Protein AF-A0A8C4ZBK5-F1 (afdb_monomer)

Structure (mmCIF, N/CA/C/O backbone):
data_AF-A0A8C4ZBK5-F1
#
_entry.id   AF-A0A8C4ZBK5-F1
#
loop_
_atom_site.group_PDB
_atom_site.id
_atom_site.type_symbol
_atom_site.label_atom_id
_atom_site.label_alt_id
_atom_site.label_comp_id
_atom_site.label_asym_id
_atom_site.label_entity_id
_atom_site.label_seq_id
_atom_site.pdbx_PDB_ins_code
_atom_site.Cartn_x
_atom_site.Cartn_y
_atom_site.Cartn_z
_atom_site.occupancy
_atom_site.B_iso_or_equiv
_atom_site.auth_seq_id
_atom_site.auth_comp_id
_atom_site.auth_asym_id
_atom_site.auth_atom_id
_atom_site.pdbx_PDB_model_num
ATOM 1 N N . ASP A 1 1 ? -89.859 11.731 49.916 1.00 40.06 1 ASP A N 1
ATOM 2 C CA . ASP A 1 1 ? -88.878 11.385 50.969 1.00 40.06 1 ASP A CA 1
ATOM 3 C C . ASP A 1 1 ? -87.512 11.913 50.582 1.00 40.06 1 ASP A C 1
ATOM 5 O O . ASP A 1 1 ? -87.200 11.863 49.404 1.00 40.06 1 ASP A O 1
ATOM 9 N N . GLN A 1 2 ? -86.623 12.415 51.429 1.00 44.38 2 GLN A N 1
ATOM 10 C CA . GLN A 1 2 ? -86.578 12.980 52.790 1.00 44.38 2 GLN A CA 1
ATOM 11 C C . GLN A 1 2 ? -85.111 13.527 52.919 1.00 44.38 2 GLN A C 1
ATOM 13 O O . GLN A 1 2 ? -84.287 13.193 52.063 1.00 44.38 2 GLN A O 1
ATOM 18 N N . PRO A 1 3 ? -84.772 14.478 53.816 1.00 52.66 3 PRO A N 1
ATOM 19 C CA . PRO A 1 3 ? -84.186 15.723 53.284 1.00 52.66 3 PRO A CA 1
ATOM 20 C C . PRO A 1 3 ? -82.854 16.276 53.869 1.00 52.66 3 PRO A C 1
ATOM 22 O O . PRO A 1 3 ? -82.598 16.195 55.062 1.00 52.66 3 PRO A O 1
ATOM 25 N N . ARG A 1 4 ? -82.177 17.067 53.008 1.00 46.66 4 ARG A N 1
ATOM 26 C CA . ARG A 1 4 ? -81.369 18.309 53.230 1.00 46.66 4 ARG A CA 1
ATOM 27 C C . ARG A 1 4 ? -79.912 18.286 53.810 1.00 46.66 4 ARG A C 1
ATOM 29 O O . ARG A 1 4 ? -79.568 17.389 54.566 1.00 46.66 4 ARG A O 1
ATOM 36 N N . PRO A 1 5 ? -79.063 19.298 53.446 1.00 64.38 5 PRO A N 1
ATOM 37 C CA . PRO A 1 5 ? -77.667 19.525 53.904 1.00 64.38 5 PRO A CA 1
ATOM 38 C C . PRO A 1 5 ? -77.508 20.860 54.713 1.00 64.38 5 PRO A C 1
ATOM 40 O O . PRO A 1 5 ? -78.549 21.431 55.058 1.00 64.38 5 PRO A O 1
ATOM 43 N N . PRO A 1 6 ? -76.289 21.410 55.014 1.00 56.00 6 PRO A N 1
ATOM 44 C CA . PRO A 1 6 ? -75.590 22.303 54.046 1.00 56.00 6 PRO A CA 1
ATOM 45 C C . PRO A 1 6 ? -74.032 22.468 54.114 1.00 56.00 6 PRO A C 1
ATOM 47 O O . PRO A 1 6 ? -73.414 22.472 55.169 1.00 56.00 6 PRO A O 1
ATOM 50 N N . THR A 1 7 ? -73.444 22.717 52.935 1.00 41.25 7 THR A N 1
ATOM 51 C CA . THR A 1 7 ? -72.439 23.747 52.535 1.00 41.25 7 THR A CA 1
ATOM 52 C C . THR A 1 7 ? -71.452 24.412 53.527 1.00 41.25 7 THR A C 1
ATOM 54 O O . THR A 1 7 ? -71.877 25.099 54.451 1.00 41.25 7 THR A O 1
ATOM 57 N N . SER A 1 8 ? -70.163 24.493 53.137 1.00 37.50 8 SER A N 1
ATOM 58 C CA . SER A 1 8 ? -69.316 25.706 53.295 1.00 37.50 8 SER A CA 1
ATOM 59 C C . SER A 1 8 ? -68.106 25.751 52.325 1.00 37.50 8 SER A C 1
ATOM 61 O O . SER A 1 8 ? -67.594 24.717 51.903 1.00 37.50 8 SER A O 1
ATOM 63 N N . LEU A 1 9 ? -67.692 26.967 51.926 1.00 37.00 9 LEU A N 1
ATOM 64 C CA . LEU A 1 9 ? -66.511 27.294 51.090 1.00 37.00 9 LEU A CA 1
ATOM 65 C C . LEU A 1 9 ? -65.441 28.037 51.964 1.00 37.00 9 LEU A C 1
ATOM 67 O O . LEU A 1 9 ? -65.424 27.808 53.170 1.00 37.00 9 LEU A O 1
ATOM 71 N N . PRO A 1 10 ? -64.526 28.889 51.444 1.00 61.88 10 PRO A N 1
ATOM 72 C CA . PRO A 1 10 ? -63.110 28.563 51.216 1.00 61.88 10 PRO A CA 1
ATOM 73 C C . PRO A 1 10 ? -62.124 29.482 51.990 1.00 61.88 10 PRO A C 1
ATOM 75 O O . PRO A 1 10 ? -62.551 30.472 52.575 1.00 61.88 10 PRO A O 1
ATOM 78 N N . SER A 1 11 ? -60.803 29.226 51.933 1.00 39.16 11 SER A N 1
ATOM 79 C CA . SER A 1 11 ? -59.668 30.195 52.059 1.00 39.16 11 SER A CA 1
ATOM 80 C C . SER A 1 11 ? -58.326 29.430 52.134 1.00 39.16 11 SER A C 1
ATOM 82 O O . SER A 1 11 ? -58.351 28.277 52.546 1.00 39.16 11 SER A O 1
ATOM 84 N N . LYS A 1 12 ? -57.116 29.884 51.761 1.00 37.53 12 LYS A N 1
ATOM 85 C CA . LYS A 1 12 ? -56.485 31.152 51.309 1.00 37.53 12 LYS A CA 1
ATOM 86 C C . LYS A 1 12 ? -55.339 31.586 52.259 1.00 37.53 12 LYS A C 1
ATOM 88 O O . LYS A 1 12 ? -55.599 31.979 53.384 1.00 37.53 12 LYS A O 1
ATOM 93 N N . ASP A 1 13 ? -54.117 31.561 51.712 1.00 38.38 13 ASP A N 1
ATOM 94 C CA . ASP A 1 13 ? -52.887 32.318 52.043 1.00 38.38 13 ASP A CA 1
ATOM 95 C C . ASP A 1 13 ? -52.152 32.236 53.414 1.00 38.38 13 ASP A C 1
ATOM 97 O O . ASP A 1 13 ? -52.678 32.609 54.455 1.00 38.38 13 ASP A O 1
ATOM 101 N N . GLN A 1 14 ? -50.824 32.001 53.292 1.00 37.91 14 GL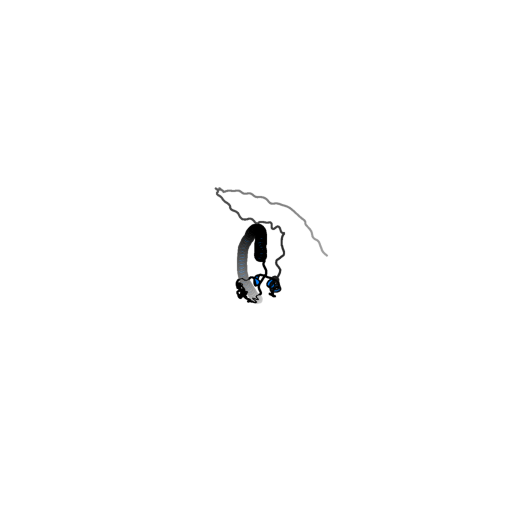N A N 1
ATOM 102 C CA . GLN A 1 14 ? -49.693 32.599 54.056 1.00 37.91 14 GLN A CA 1
ATOM 103 C C . GLN A 1 14 ? -49.364 32.142 55.506 1.00 37.91 14 GLN A C 1
ATOM 105 O O . GLN A 1 14 ? -50.217 31.580 56.184 1.00 37.91 14 GLN A O 1
ATOM 110 N N . PRO A 1 15 ? -48.150 32.449 56.050 1.00 45.72 15 PRO A N 1
ATOM 111 C CA . PRO A 1 15 ? -46.826 32.674 55.418 1.00 45.72 15 PRO A CA 1
ATOM 112 C C . PRO A 1 15 ? -45.643 31.928 56.116 1.00 45.72 15 PRO A C 1
ATOM 114 O O . PRO A 1 15 ? -45.806 31.263 57.133 1.00 45.72 15 PRO A O 1
ATOM 117 N N . ARG A 1 16 ? -44.408 32.097 55.603 1.00 42.00 16 ARG A N 1
ATOM 118 C CA . ARG A 1 16 ? -43.127 31.704 56.252 1.00 42.00 16 ARG A CA 1
ATOM 119 C C . ARG A 1 16 ? -42.366 32.959 56.729 1.00 42.00 16 ARG A C 1
ATOM 121 O O . ARG A 1 16 ? -42.333 33.924 55.970 1.00 42.00 16 ARG A O 1
ATOM 128 N N . PRO A 1 17 ? -41.742 32.963 57.924 1.00 45.53 17 PRO A N 1
ATOM 129 C CA . PRO A 1 17 ? -40.383 33.541 58.091 1.00 45.53 17 PRO A CA 1
ATOM 130 C C . PRO A 1 17 ? -39.562 32.866 59.237 1.00 45.53 17 PRO A C 1
ATOM 132 O O . PRO A 1 17 ? -40.073 31.944 59.867 1.00 45.53 17 PRO A O 1
ATOM 135 N N . PRO A 1 18 ? -38.352 33.343 59.614 1.00 48.62 18 PRO A N 1
ATOM 136 C CA . PRO A 1 18 ? -37.200 33.736 58.791 1.00 48.62 18 PRO A CA 1
ATOM 137 C C . PRO A 1 18 ? -35.878 33.033 59.216 1.00 48.62 18 PRO A C 1
ATOM 139 O O . PRO A 1 18 ? -35.829 32.233 60.146 1.00 48.62 18 PRO A O 1
ATOM 142 N N . THR A 1 19 ? -34.783 33.362 58.526 1.00 39.56 19 THR A N 1
ATOM 143 C CA . THR A 1 19 ? -33.397 32.921 58.790 1.00 39.56 19 THR A CA 1
ATOM 144 C C . THR A 1 19 ? -32.659 33.841 59.774 1.00 39.56 19 THR A C 1
ATOM 146 O O . THR A 1 19 ? -32.778 35.057 59.648 1.00 39.56 19 THR A O 1
ATOM 149 N N . SER A 1 20 ? -31.783 33.296 60.633 1.00 32.97 20 SER A N 1
ATOM 150 C CA . SER A 1 20 ? -30.646 34.042 61.215 1.00 32.97 20 SER A CA 1
ATOM 151 C C . SER A 1 20 ? -29.515 33.120 61.713 1.00 32.97 20 SER A C 1
ATOM 153 O O . SER A 1 20 ? -29.764 32.220 62.511 1.00 32.97 20 SER A O 1
ATOM 155 N N . LEU A 1 21 ? -28.281 33.378 61.256 1.00 38.47 21 LEU A N 1
ATOM 156 C CA . LEU A 1 21 ? -27.001 32.882 61.806 1.00 38.47 21 LEU A CA 1
ATOM 157 C C . LEU A 1 21 ? -26.396 33.959 62.731 1.00 38.47 21 LEU A C 1
ATOM 159 O O . LEU A 1 21 ? -26.768 35.128 62.596 1.00 38.47 21 LEU A O 1
ATOM 163 N N . PRO A 1 22 ? -25.512 33.597 63.678 1.00 45.09 22 PRO A N 1
ATOM 164 C CA . PRO A 1 22 ? -24.047 33.737 63.473 1.00 45.09 22 PRO A CA 1
ATOM 165 C C . PRO A 1 22 ? -23.256 32.591 64.166 1.00 45.09 22 PRO A C 1
ATOM 167 O O . PRO A 1 22 ? -23.862 31.813 64.892 1.00 45.09 22 PRO A O 1
ATOM 170 N N . SER A 1 23 ? -21.934 32.394 64.131 1.00 35.38 23 SER A N 1
ATOM 171 C CA . SER A 1 23 ? -20.722 32.757 63.359 1.00 35.38 23 SER A CA 1
ATOM 172 C C . SER A 1 23 ? -19.536 32.137 64.157 1.00 35.38 23 SER A C 1
ATOM 174 O O . SER A 1 23 ? -19.777 31.545 65.204 1.00 35.38 23 SER A O 1
ATOM 176 N N . GLU A 1 24 ? -18.284 32.328 63.712 1.00 34.03 24 GLU A N 1
ATOM 177 C CA . GLU A 1 24 ? -17.025 31.808 64.313 1.00 34.03 24 GLU A CA 1
ATOM 178 C C . GLU A 1 24 ? -16.771 30.302 64.028 1.00 34.03 24 GLU A C 1
ATOM 180 O O . GLU A 1 24 ? -17.681 29.483 64.082 1.00 34.03 24 GLU A O 1
ATOM 185 N N . ASP A 1 25 ? -15.576 29.848 63.626 1.00 34.59 25 ASP A N 1
ATOM 186 C CA . ASP A 1 25 ? -14.268 30.518 63.509 1.00 34.59 25 ASP A CA 1
ATOM 187 C C . ASP A 1 25 ? -13.491 30.044 62.247 1.00 34.59 25 ASP A C 1
ATOM 189 O O . ASP A 1 25 ? -13.748 28.961 61.712 1.00 34.59 25 ASP A O 1
ATOM 193 N N . GLN A 1 26 ? -12.559 30.856 61.731 1.00 36.16 26 GLN A N 1
ATOM 194 C CA . GLN A 1 26 ? -11.704 30.526 60.576 1.00 36.16 26 GLN A CA 1
ATOM 195 C C . GLN A 1 26 ? -10.387 31.323 60.608 1.00 36.16 26 GLN A C 1
ATOM 197 O O . GLN A 1 26 ? -10.417 32.551 60.676 1.00 36.16 26 GLN A O 1
ATOM 202 N N . PRO A 1 27 ? -9.243 30.665 60.355 1.00 36.22 27 PRO A N 1
ATOM 203 C CA . PRO A 1 27 ? -8.167 31.301 59.592 1.00 36.22 27 PRO A CA 1
ATOM 204 C C . PRO A 1 27 ? -7.730 30.481 58.363 1.00 36.22 27 PRO A C 1
ATOM 206 O O . PRO A 1 27 ? -7.985 29.282 58.251 1.00 36.22 27 PRO A O 1
ATOM 209 N N . ARG A 1 28 ? -7.096 31.160 57.396 1.00 36.16 28 ARG A N 1
ATOM 210 C CA . ARG A 1 28 ? -6.737 30.645 56.054 1.00 36.16 28 ARG A CA 1
ATOM 211 C C . ARG A 1 28 ? -5.246 30.968 55.715 1.00 36.16 28 ARG A C 1
ATOM 213 O O . ARG A 1 28 ? -4.521 31.342 56.629 1.00 36.16 28 ARG A O 1
ATOM 220 N N . PRO A 1 29 ? -4.744 30.759 54.476 1.00 49.88 29 PRO A N 1
ATOM 221 C CA . PRO A 1 29 ? -3.717 29.774 54.092 1.00 49.88 29 PRO A CA 1
ATOM 222 C C . PRO A 1 29 ? -2.284 30.357 53.934 1.00 49.88 29 PRO A C 1
ATOM 224 O O . PRO A 1 29 ? -2.056 31.515 54.282 1.00 49.88 29 PRO A O 1
ATOM 227 N N . PRO A 1 30 ? -1.326 29.605 53.338 1.00 41.69 30 PRO A N 1
ATOM 228 C CA . PRO A 1 30 ? -0.940 29.980 51.961 1.00 41.69 30 PRO A CA 1
ATOM 229 C C . PRO A 1 30 ? -0.589 28.833 50.971 1.00 41.69 30 PRO A C 1
ATOM 231 O O . PRO A 1 30 ? 0.231 27.964 51.238 1.00 41.69 30 PRO A O 1
ATOM 234 N N . THR A 1 31 ? -1.184 28.927 49.776 1.00 34.94 31 THR A N 1
ATOM 235 C CA . THR A 1 31 ? -0.599 28.841 48.411 1.00 34.94 31 THR A CA 1
ATOM 236 C C . THR A 1 31 ? 0.594 27.914 48.069 1.00 34.94 31 THR A C 1
ATOM 238 O O . THR A 1 31 ? 1.737 28.235 48.388 1.00 34.94 31 THR A O 1
ATOM 241 N N . SER A 1 32 ? 0.382 26.931 47.171 1.00 30.41 32 SER A N 1
ATOM 242 C CA . SER A 1 32 ? 1.166 26.742 45.913 1.00 30.41 32 SER A CA 1
ATOM 243 C C . SER A 1 32 ? 0.469 25.800 44.894 1.00 30.41 32 SER A C 1
ATOM 245 O O . SER A 1 32 ? -0.368 24.988 45.269 1.00 30.41 32 SER A O 1
ATOM 247 N N . LEU A 1 33 ? 0.777 25.991 43.602 1.00 34.34 33 LEU A N 1
ATOM 248 C CA . LEU A 1 33 ? 0.180 25.426 42.359 1.00 34.34 33 LEU A CA 1
ATOM 249 C C . LEU A 1 33 ? 0.798 24.053 41.939 1.00 34.34 33 LEU A C 1
ATOM 251 O O . LEU A 1 33 ? 1.715 23.633 42.646 1.00 34.34 33 LEU A O 1
ATOM 255 N N . PRO A 1 34 ? 0.429 23.376 40.807 1.00 42.91 34 PRO A N 1
ATOM 256 C CA . PRO A 1 34 ? -0.499 23.740 39.709 1.00 42.91 34 PRO A CA 1
ATOM 257 C C . PRO A 1 34 ? -1.531 22.664 39.259 1.00 42.91 34 PRO A C 1
ATOM 259 O O . PRO A 1 34 ? -1.540 21.525 39.715 1.00 42.91 34 PRO A O 1
ATOM 262 N N . SER A 1 35 ? -2.388 23.059 38.308 1.00 42.38 35 SER A N 1
ATOM 263 C CA . SER A 1 35 ? -3.347 22.232 37.551 1.00 42.38 35 SER A CA 1
ATOM 264 C C . SER A 1 35 ? -2.723 21.582 36.305 1.00 42.38 35 SER A C 1
ATOM 266 O O . SER A 1 35 ? -1.944 22.261 35.647 1.00 42.38 35 SER A O 1
ATOM 268 N N . GLU A 1 36 ? -3.187 20.392 35.886 1.00 34.66 36 GLU A N 1
ATOM 269 C CA . GLU A 1 36 ? -3.172 19.955 3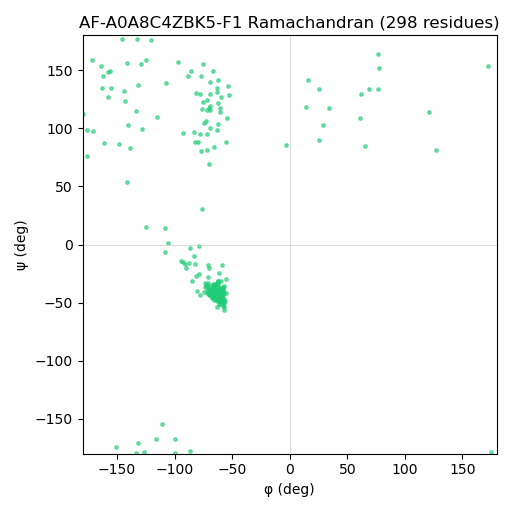4.469 1.00 34.66 36 GLU A CA 1
ATOM 270 C C . GLU A 1 36 ? -4.432 19.135 34.084 1.00 34.66 36 GLU A C 1
ATOM 272 O O . GLU A 1 36 ? -4.790 18.146 34.720 1.00 34.66 36 GLU A O 1
ATOM 277 N N . ASP A 1 37 ? -5.108 19.639 33.050 1.00 34.81 37 ASP A N 1
ATOM 278 C CA . ASP A 1 37 ? -6.103 19.103 32.104 1.00 34.81 37 ASP A CA 1
ATOM 279 C C . ASP A 1 37 ? -6.846 17.761 32.318 1.00 34.81 37 ASP A C 1
ATOM 281 O O . ASP A 1 37 ? -6.321 16.660 32.148 1.00 34.81 37 ASP A O 1
ATOM 285 N N . GLN A 1 38 ? -8.179 17.878 32.422 1.00 37.84 38 GLN A N 1
ATOM 286 C CA . GLN A 1 38 ? -9.104 16.882 31.865 1.00 37.84 38 GLN A CA 1
ATOM 287 C C . GLN A 1 38 ? -9.301 17.129 30.356 1.00 37.84 38 GLN A C 1
ATOM 289 O O . GLN A 1 38 ? -9.663 18.247 29.982 1.00 37.84 38 GLN A O 1
ATOM 294 N N . PRO A 1 39 ? -9.178 16.116 29.477 1.00 39.28 39 PRO A N 1
ATOM 295 C CA . PRO A 1 39 ? -9.530 16.268 28.070 1.00 39.28 39 PRO A CA 1
ATOM 296 C C . PRO A 1 39 ? -11.054 16.273 27.876 1.00 39.28 39 PRO A C 1
ATOM 298 O O . PRO A 1 39 ? -11.760 15.326 28.230 1.00 39.28 39 PRO A O 1
ATOM 301 N N . SER A 1 40 ? -11.554 17.352 27.280 1.00 35.06 40 SER A N 1
ATOM 302 C CA . SER A 1 40 ? -12.962 17.577 26.956 1.00 35.06 40 SER A CA 1
ATOM 303 C C . SER A 1 40 ? -13.448 16.770 25.739 1.00 35.06 40 SER A C 1
ATOM 305 O O . SER A 1 40 ? -12.684 16.384 24.854 1.00 35.06 40 SER A O 1
ATOM 307 N N . LEU A 1 41 ? -14.761 16.520 25.691 1.00 37.75 41 LEU A N 1
ATOM 308 C CA . LEU A 1 41 ? -15.449 15.876 24.566 1.00 37.75 41 LEU A CA 1
ATOM 309 C C . LEU A 1 41 ? -15.482 16.794 23.326 1.00 37.75 41 LEU A C 1
ATOM 311 O O . LEU A 1 41 ? -15.985 17.914 23.434 1.00 37.75 41 LEU A O 1
ATOM 315 N N . PRO A 1 42 ? -15.076 16.326 22.130 1.00 37.72 42 PRO A N 1
ATOM 316 C CA . PRO A 1 42 ? -15.351 17.033 20.885 1.00 37.72 42 PRO A CA 1
ATOM 317 C C . PRO A 1 42 ? -16.761 16.700 20.368 1.00 37.72 42 PRO A C 1
ATOM 319 O O . PRO A 1 42 ? -16.980 15.709 19.669 1.00 37.72 42 PRO A O 1
ATOM 322 N N . THR A 1 43 ? -17.724 17.569 20.676 1.00 35.22 43 THR A N 1
ATOM 323 C CA . THR A 1 43 ? -19.029 17.599 19.999 1.00 35.22 43 THR A CA 1
ATOM 324 C C . THR A 1 43 ? -18.891 18.280 18.638 1.00 35.22 43 THR A C 1
ATOM 326 O O . THR A 1 43 ? -18.994 19.499 18.564 1.00 35.22 43 THR A O 1
ATOM 329 N N . SER A 1 44 ? -18.701 17.502 17.567 1.00 31.23 44 SER A N 1
ATOM 330 C CA . SER A 1 44 ? -19.074 17.887 16.188 1.00 31.23 44 SER A CA 1
ATOM 331 C C . SER A 1 44 ? -18.816 16.746 15.193 1.00 31.23 44 SER A C 1
ATOM 333 O O . SER A 1 44 ? -17.866 16.786 14.411 1.00 31.23 44 SER A O 1
ATOM 335 N N . LEU A 1 45 ? -19.680 15.726 15.186 1.00 30.73 45 LEU A N 1
ATOM 336 C CA . LEU A 1 45 ? -19.807 14.846 14.021 1.00 30.73 45 LEU A CA 1
ATOM 337 C C . LEU A 1 45 ? -20.676 15.558 12.978 1.00 30.73 45 LEU A C 1
ATOM 339 O O . LEU A 1 45 ? -21.896 15.397 12.968 1.00 30.73 45 LEU A O 1
ATOM 343 N N . SER A 1 46 ? -20.046 16.352 12.107 1.00 29.48 46 SER A N 1
ATOM 344 C CA . SER A 1 46 ? -20.706 16.749 10.863 1.00 29.48 46 SER A CA 1
ATOM 345 C C . SER A 1 46 ? -20.802 15.512 9.983 1.00 29.48 46 SER A C 1
ATOM 347 O O . SER A 1 46 ? -19.790 14.926 9.601 1.00 29.48 46 SER A O 1
ATOM 349 N N . SER A 1 47 ? -22.033 15.092 9.721 1.00 44.09 47 SER A N 1
ATOM 350 C CA . SER A 1 47 ? -22.323 14.066 8.725 1.00 44.09 47 SER A CA 1
ATOM 351 C C . SER A 1 47 ? -21.992 14.595 7.328 1.00 44.0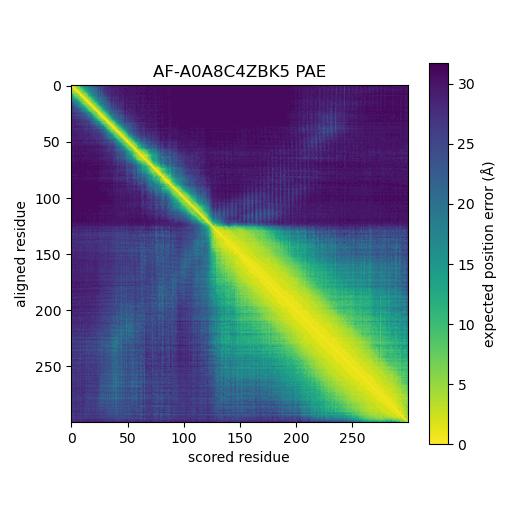9 47 SER A C 1
ATOM 353 O O . SER A 1 47 ? -22.157 15.791 7.116 1.00 44.09 47 SER A O 1
ATOM 355 N N . GLU A 1 48 ? -21.597 13.679 6.433 1.00 45.59 48 GLU A N 1
ATOM 356 C CA . GLU A 1 48 ? -21.518 13.757 4.952 1.00 45.59 48 GLU A CA 1
ATOM 357 C C . GLU A 1 48 ? -20.135 13.374 4.396 1.00 45.59 48 GLU A C 1
ATOM 359 O O . GLU A 1 48 ? -19.304 14.223 4.108 1.00 45.59 48 GLU A O 1
ATOM 364 N N . ASP A 1 49 ? -19.893 12.060 4.277 1.00 34.41 49 ASP A N 1
ATOM 365 C CA . ASP A 1 49 ? -19.527 11.414 3.001 1.00 34.41 49 ASP A CA 1
ATOM 366 C C . ASP A 1 49 ? -19.323 9.897 3.196 1.00 34.41 49 ASP A C 1
ATOM 368 O O . ASP A 1 49 ? -18.380 9.441 3.844 1.00 34.41 49 ASP A O 1
ATOM 372 N N . GLN A 1 50 ? -20.218 9.085 2.619 1.00 35.78 50 GLN A N 1
ATOM 373 C CA . GLN A 1 50 ? -20.044 7.632 2.492 1.00 35.78 50 GLN A CA 1
ATOM 374 C C . GLN A 1 50 ? -19.942 7.236 1.013 1.00 35.78 50 GLN A C 1
ATOM 376 O O . GLN A 1 50 ? -20.968 7.175 0.330 1.00 35.78 50 GLN A O 1
ATOM 381 N N . PRO A 1 51 ? -18.763 6.814 0.528 1.00 38.47 51 PRO A N 1
ATOM 382 C CA . PRO A 1 51 ? -18.671 5.991 -0.667 1.00 38.47 51 PRO A CA 1
ATOM 383 C C . PRO A 1 51 ? -19.125 4.564 -0.324 1.00 38.47 51 PRO A C 1
ATOM 385 O O . PRO A 1 51 ? -18.411 3.790 0.317 1.00 38.47 51 PRO A O 1
ATOM 388 N N . ARG A 1 52 ? -20.339 4.196 -0.747 1.00 45.16 52 ARG A N 1
ATOM 389 C CA . ARG A 1 52 ? -20.838 2.813 -0.676 1.00 45.16 52 ARG A CA 1
ATOM 390 C C . ARG A 1 52 ? -20.137 1.913 -1.707 1.00 45.16 52 ARG A C 1
ATOM 392 O O . ARG A 1 52 ? -20.745 1.582 -2.716 1.00 45.16 52 ARG A O 1
ATOM 399 N N . GLU A 1 53 ? -18.931 1.425 -1.425 1.00 47.06 53 GLU A N 1
ATOM 400 C CA . GLU A 1 53 ? -18.384 0.245 -2.121 1.00 47.06 53 GLU A CA 1
ATOM 401 C C . GLU A 1 53 ? -17.658 -0.704 -1.157 1.00 47.06 53 GLU A C 1
ATOM 403 O O . GLU A 1 53 ? -16.439 -0.705 -1.034 1.00 47.06 53 GLU A O 1
ATOM 408 N N . TYR A 1 54 ? -18.428 -1.573 -0.489 1.00 41.97 54 TYR A N 1
ATOM 409 C CA . TYR A 1 54 ? -17.876 -2.773 0.153 1.00 41.97 54 TYR A CA 1
ATOM 410 C C . TYR A 1 54 ? -18.802 -3.994 0.020 1.00 41.97 54 TYR A C 1
ATOM 412 O O . TYR A 1 54 ? -19.192 -4.628 1.002 1.00 41.97 54 TYR A O 1
ATOM 420 N N . ARG A 1 55 ? -19.187 -4.317 -1.226 1.00 49.94 55 ARG A N 1
ATOM 421 C CA . ARG A 1 55 ? -19.714 -5.644 -1.605 1.00 49.94 55 ARG A CA 1
ATOM 422 C C . ARG A 1 55 ? -19.642 -5.900 -3.120 1.00 49.94 55 ARG A C 1
ATOM 424 O O . ARG A 1 55 ? -20.621 -5.710 -3.832 1.00 49.94 55 ARG A O 1
ATOM 431 N N . ARG A 1 56 ? -18.506 -6.415 -3.589 1.00 41.34 56 ARG A N 1
ATOM 432 C CA . ARG A 1 56 ? -18.379 -7.203 -4.830 1.00 41.34 56 ARG A CA 1
ATOM 433 C C . ARG A 1 56 ? -17.234 -8.191 -4.581 1.00 41.34 56 ARG A C 1
ATOM 435 O O . ARG A 1 56 ? -16.088 -7.780 -4.497 1.00 41.34 56 ARG A O 1
ATOM 442 N N . SER A 1 57 ? -17.557 -9.345 -4.001 1.00 38.97 57 SER A N 1
ATOM 443 C CA . SER A 1 57 ? -17.881 -10.601 -4.702 1.00 38.97 57 SER A CA 1
ATOM 444 C C . SER A 1 57 ? -16.664 -11.203 -5.409 1.00 38.97 57 SER A C 1
ATOM 446 O O . SER A 1 57 ? -15.905 -10.493 -6.061 1.00 38.97 57 SER A O 1
ATOM 448 N N . ALA A 1 58 ? -16.464 -12.512 -5.251 1.00 47.59 58 ALA A N 1
ATOM 449 C CA . ALA A 1 58 ? -15.237 -13.236 -5.608 1.00 47.59 58 ALA A CA 1
ATOM 450 C C . ALA A 1 58 ? -15.063 -13.492 -7.126 1.00 47.59 58 ALA A C 1
ATOM 452 O O . ALA A 1 58 ? -14.442 -14.464 -7.533 1.00 47.59 58 ALA A O 1
ATOM 453 N N . GLU A 1 59 ? -15.591 -12.600 -7.962 1.00 51.81 59 GLU A N 1
ATOM 454 C CA . GLU A 1 59 ? -15.660 -12.704 -9.430 1.00 51.81 59 GLU A CA 1
ATOM 455 C C . GLU A 1 59 ? -14.393 -12.172 -10.137 1.00 51.81 59 GLU A C 1
ATOM 457 O O . GLU A 1 59 ? -14.275 -12.234 -11.357 1.00 51.81 59 GLU A O 1
ATOM 462 N N . GLY A 1 60 ? -13.430 -11.627 -9.382 1.00 45.31 60 GLY A N 1
ATOM 463 C CA . GLY A 1 60 ? -12.208 -11.021 -9.927 1.00 45.31 60 GLY A CA 1
ATOM 464 C C . GLY A 1 60 ? -11.069 -11.994 -10.264 1.00 45.31 60 GLY A C 1
ATOM 465 O O . GLY A 1 60 ? -10.094 -11.569 -10.880 1.00 45.31 60 GLY A O 1
ATOM 466 N N . MET A 1 61 ? -11.157 -13.268 -9.864 1.00 44.59 61 MET A N 1
ATOM 467 C CA . MET A 1 61 ? -10.091 -14.262 -10.090 1.00 44.59 61 MET A CA 1
ATOM 468 C C . MET A 1 61 ? -10.171 -14.926 -11.479 1.00 44.59 61 MET A C 1
ATOM 470 O O . MET A 1 61 ? -9.135 -15.211 -12.080 1.00 44.59 61 MET A O 1
ATOM 474 N N . ASP A 1 62 ? -11.376 -15.087 -12.035 1.00 49.81 62 ASP A N 1
ATOM 475 C CA . ASP A 1 62 ? -11.609 -15.844 -13.278 1.00 49.81 62 ASP A CA 1
ATOM 476 C C . ASP A 1 62 ? -11.064 -15.157 -14.541 1.00 49.81 62 ASP A C 1
ATOM 478 O O . ASP A 1 62 ? -10.823 -15.814 -15.554 1.00 49.81 62 ASP A O 1
ATOM 482 N N . TYR A 1 63 ? -10.817 -13.842 -14.509 1.00 53.09 63 TYR A N 1
ATOM 483 C CA . TYR A 1 63 ? -10.321 -13.099 -15.678 1.00 53.09 63 TYR A CA 1
ATOM 484 C C . TYR A 1 63 ? -8.942 -13.579 -16.158 1.00 53.09 63 TYR A C 1
ATOM 486 O O . TYR A 1 63 ? -8.656 -13.535 -17.357 1.00 53.09 63 TYR A O 1
ATOM 494 N N . LEU A 1 64 ? -8.086 -14.053 -15.246 1.00 50.91 64 LEU A N 1
ATOM 495 C CA . LEU A 1 64 ? -6.771 -14.582 -15.610 1.00 50.91 64 LEU A CA 1
ATOM 496 C C . LEU A 1 64 ? -6.852 -16.038 -16.095 1.00 50.91 64 LEU A C 1
ATOM 498 O O . LEU A 1 64 ? -6.038 -16.451 -16.916 1.00 50.91 64 LEU A O 1
ATOM 502 N N . GLU A 1 65 ? -7.853 -16.796 -15.648 1.00 51.06 65 GLU A N 1
ATOM 503 C CA . GLU A 1 65 ? -8.096 -18.178 -16.076 1.00 51.06 65 GLU A CA 1
ATOM 504 C C . GLU A 1 65 ? -8.778 -18.231 -17.456 1.00 51.06 65 GLU A C 1
ATOM 506 O O . GLU A 1 65 ? -8.331 -18.955 -18.350 1.00 51.06 65 GLU A O 1
ATOM 511 N N . GLN A 1 66 ? -9.780 -17.376 -17.690 1.00 50.34 66 GLN A N 1
ATOM 512 C CA . GLN A 1 66 ? -10.531 -17.305 -18.948 1.00 50.34 66 GLN A CA 1
ATOM 513 C C . GLN A 1 66 ? -9.669 -16.867 -20.146 1.00 50.34 66 GLN A C 1
ATOM 515 O O . GLN A 1 66 ? -9.870 -17.355 -21.261 1.00 50.34 66 GLN A O 1
ATOM 520 N N . PHE A 1 67 ? -8.686 -15.985 -19.928 1.00 49.16 67 PHE A N 1
ATOM 521 C CA . PHE A 1 67 ? -7.782 -15.485 -20.976 1.00 49.16 67 PHE A CA 1
ATOM 52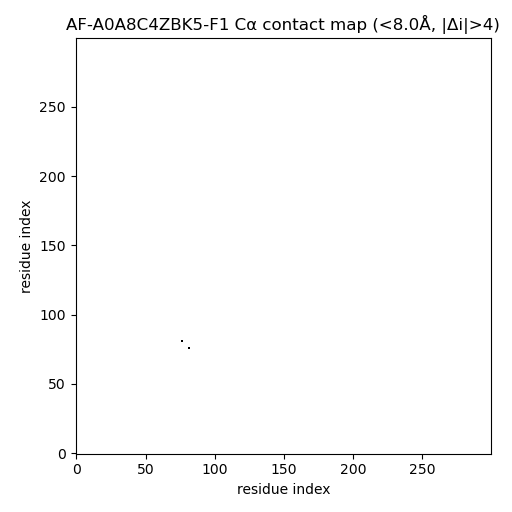2 C C . PHE A 1 67 ? -6.344 -16.030 -20.880 1.00 49.16 67 PHE A C 1
ATOM 524 O O . PHE A 1 67 ? -5.551 -15.826 -21.799 1.00 49.16 67 PHE A O 1
ATOM 531 N N . GLY A 1 68 ? -6.012 -16.781 -19.824 1.00 48.84 68 GLY A N 1
ATOM 532 C CA . GLY A 1 68 ? -4.717 -17.447 -19.634 1.00 48.84 68 GLY A CA 1
ATOM 533 C C . GLY A 1 68 ? -4.540 -18.752 -20.419 1.00 48.84 68 GLY A C 1
ATOM 534 O O . GLY A 1 68 ? -3.472 -19.364 -20.361 1.00 48.84 68 GLY A O 1
ATOM 535 N N . SER A 1 69 ? -5.554 -19.192 -21.174 1.00 44.84 69 SER A N 1
ATOM 536 C CA . SER A 1 69 ? -5.466 -20.389 -22.018 1.00 44.84 69 SER A CA 1
ATOM 537 C C . SER A 1 69 ? -4.398 -20.216 -23.106 1.00 44.84 69 SER A C 1
ATOM 539 O O . SER A 1 69 ? -4.608 -19.536 -24.113 1.00 44.84 69 SER A O 1
ATOM 541 N N . PHE A 1 70 ? -3.237 -20.850 -22.907 1.00 49.59 70 PHE A N 1
ATOM 542 C CA . PHE A 1 70 ? -2.067 -20.784 -23.789 1.00 49.59 70 PHE A CA 1
ATOM 543 C C . PHE A 1 70 ? -2.299 -21.521 -25.123 1.00 49.59 70 PHE A C 1
ATOM 545 O O . PHE A 1 70 ? -1.684 -22.543 -25.429 1.00 49.59 70 PHE A O 1
ATOM 552 N N . LYS A 1 71 ? -3.171 -20.975 -25.975 1.00 49.75 71 LYS A N 1
ATOM 553 C CA . LYS A 1 71 ? -3.217 -21.316 -27.400 1.00 49.75 71 LYS A CA 1
ATOM 554 C C . LYS A 1 71 ? -2.155 -20.503 -28.126 1.00 49.75 71 LYS A C 1
ATOM 556 O O . LYS A 1 71 ? -2.406 -19.389 -28.570 1.00 49.75 71 LYS A O 1
ATOM 561 N N . GLU A 1 72 ? -0.958 -21.091 -28.167 1.00 52.41 72 GLU A N 1
ATOM 562 C CA . GLU A 1 72 ? 0.227 -20.731 -28.956 1.00 52.41 72 GLU A CA 1
ATOM 563 C C . GLU A 1 72 ? 0.029 -19.541 -29.921 1.00 52.41 72 GLU A C 1
ATOM 565 O O . GLU A 1 72 ? -0.287 -19.702 -31.101 1.00 52.41 72 GLU A O 1
ATOM 570 N N . SER A 1 73 ? 0.209 -18.325 -29.396 1.00 51.16 73 SER A N 1
ATOM 571 C CA . SER A 1 73 ? -0.151 -17.103 -30.116 1.00 51.16 73 SER A CA 1
ATOM 572 C C . SER A 1 73 ? 0.648 -16.925 -31.411 1.00 51.16 73 SER A C 1
ATOM 574 O O . SER A 1 73 ? 1.862 -17.142 -31.454 1.00 51.16 73 SER A O 1
ATOM 576 N N . VAL A 1 74 ? -0.019 -16.421 -32.454 1.00 51.81 74 VAL A N 1
ATOM 577 C CA . VAL A 1 74 ? 0.599 -16.016 -33.730 1.00 51.81 74 VAL A CA 1
ATOM 578 C C . VAL A 1 74 ? 1.725 -14.992 -33.508 1.00 51.81 74 VAL A C 1
ATOM 580 O O . VAL A 1 74 ? 2.732 -15.029 -34.217 1.00 51.81 74 VAL A O 1
ATOM 583 N N . LEU A 1 75 ? 1.637 -14.170 -32.451 1.00 51.91 75 LEU A N 1
ATOM 584 C CA . LEU A 1 75 ? 2.721 -13.278 -32.020 1.00 51.91 75 LEU A CA 1
ATOM 585 C C . LEU A 1 75 ? 4.012 -14.030 -31.658 1.00 51.91 75 LEU A C 1
ATOM 587 O O . LEU A 1 75 ? 5.092 -13.508 -31.903 1.00 51.91 75 LEU A O 1
ATOM 591 N N . ARG A 1 76 ? 3.945 -15.265 -31.140 1.00 54.34 76 ARG A N 1
ATOM 592 C CA . ARG A 1 76 ? 5.137 -16.094 -30.866 1.00 54.34 76 ARG A CA 1
ATOM 593 C C . ARG A 1 76 ? 5.792 -16.593 -32.158 1.00 54.34 76 ARG A C 1
ATOM 595 O O . ARG A 1 76 ? 7.010 -16.704 -32.205 1.00 54.34 76 ARG A O 1
ATOM 602 N N . LYS A 1 77 ? 4.998 -16.850 -33.206 1.00 56.09 77 LYS A N 1
ATOM 603 C CA . LYS A 1 77 ? 5.478 -17.286 -34.534 1.00 56.09 77 LYS A CA 1
ATOM 604 C C . LYS A 1 77 ? 6.020 -16.124 -35.383 1.00 56.09 77 LYS A C 1
ATOM 606 O O . LYS A 1 77 ? 6.877 -16.351 -36.234 1.00 56.09 77 LYS A O 1
ATOM 611 N N . GLN A 1 78 ? 5.571 -14.892 -35.127 1.00 52.38 78 GLN A N 1
ATOM 612 C CA . GLN A 1 78 ? 6.161 -13.669 -35.695 1.00 52.38 78 GLN A CA 1
ATOM 613 C C . GLN A 1 78 ? 7.282 -13.060 -34.834 1.00 52.38 78 GLN A C 1
ATOM 615 O O . GLN A 1 78 ? 8.106 -12.315 -35.362 1.00 52.38 78 GLN A O 1
ATOM 620 N N . SER A 1 79 ? 7.359 -13.381 -33.539 1.00 55.28 79 SER A N 1
ATOM 621 C CA . SER A 1 79 ? 8.424 -12.891 -32.662 1.00 55.28 79 SER A CA 1
ATOM 622 C C . SER A 1 79 ? 9.789 -13.386 -33.134 1.00 55.28 79 SER A C 1
ATOM 624 O O . SER A 1 79 ? 10.068 -14.585 -33.192 1.00 55.28 79 SER A O 1
ATOM 626 N N . LEU A 1 80 ? 10.674 -12.430 -33.422 1.00 54.56 80 LEU A N 1
ATOM 627 C CA . LEU A 1 80 ? 12.059 -12.667 -33.834 1.00 54.56 80 LEU A CA 1
ATOM 628 C C . LEU A 1 80 ? 12.867 -13.454 -32.786 1.00 54.56 80 LEU A C 1
ATOM 630 O O . LEU A 1 80 ? 13.886 -14.049 -33.126 1.00 54.56 80 LEU A O 1
ATOM 634 N N . TYR A 1 81 ? 12.397 -13.513 -31.536 1.00 53.88 81 TYR A N 1
ATOM 635 C CA . TYR A 1 81 ? 13.116 -14.113 -30.412 1.00 53.88 81 TYR A CA 1
ATOM 636 C C . TYR A 1 81 ? 13.422 -15.613 -30.582 1.00 53.88 81 TYR A C 1
ATOM 638 O O . TYR A 1 81 ? 14.407 -16.089 -30.036 1.00 53.88 81 TYR A O 1
ATOM 646 N N . LEU A 1 82 ? 12.646 -16.353 -31.390 1.00 53.38 82 LEU A N 1
ATOM 647 C CA . LEU A 1 82 ? 12.936 -17.767 -31.691 1.00 53.38 82 LEU A CA 1
ATOM 648 C C . LEU A 1 82 ? 13.880 -17.963 -32.897 1.00 53.38 82 LEU A C 1
ATOM 650 O O . LEU A 1 82 ? 14.426 -19.044 -33.081 1.00 53.38 82 LEU A O 1
ATOM 654 N N . LYS A 1 83 ? 14.077 -16.932 -33.731 1.00 56.00 83 LYS A N 1
ATOM 655 C CA . LYS A 1 83 ? 14.982 -16.965 -34.902 1.00 56.00 83 LYS A CA 1
ATOM 656 C C . LYS A 1 83 ? 16.386 -16.436 -34.598 1.00 56.00 83 LYS A C 1
ATOM 658 O O . LYS A 1 83 ? 17.291 -16.634 -35.403 1.00 56.00 83 LYS A O 1
ATOM 663 N N . PHE A 1 84 ? 16.554 -15.758 -33.464 1.00 51.25 84 PHE A N 1
ATOM 664 C CA . PHE A 1 84 ? 17.788 -15.072 -33.084 1.00 51.25 84 PHE A CA 1
ATOM 665 C C . PHE A 1 84 ? 18.344 -15.499 -31.718 1.00 51.25 84 PHE A C 1
ATOM 667 O O . PHE A 1 84 ? 19.239 -14.827 -31.212 1.00 51.25 84 PHE A O 1
ATOM 674 N N . ASP A 1 85 ? 17.886 -16.622 -31.153 1.00 61.25 85 ASP A N 1
ATOM 675 C CA . ASP A 1 85 ? 18.558 -17.254 -30.011 1.00 61.25 85 ASP A CA 1
ATOM 676 C C . ASP A 1 85 ? 19.996 -17.660 -30.418 1.00 61.25 85 ASP A C 1
ATOM 678 O O . ASP A 1 85 ? 20.169 -18.520 -31.293 1.00 61.25 85 ASP A O 1
ATOM 682 N N . PRO A 1 86 ? 21.052 -17.050 -29.840 1.00 59.94 86 PRO A N 1
ATOM 683 C CA . PRO A 1 86 ? 22.430 -17.350 -30.218 1.00 59.94 86 PRO A CA 1
ATOM 684 C C . PRO A 1 86 ? 22.899 -18.737 -29.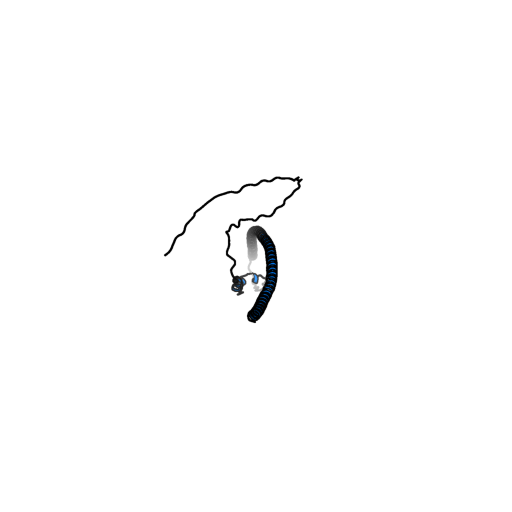762 1.00 59.94 86 PRO A C 1
ATOM 686 O O . PRO A 1 86 ? 23.896 -19.226 -30.292 1.00 59.94 86 PRO A O 1
ATOM 689 N N . LEU A 1 87 ? 22.205 -19.358 -28.800 1.00 61.12 87 LEU A N 1
ATOM 690 C CA . LEU A 1 87 ? 22.578 -20.634 -28.179 1.00 61.12 87 LEU A CA 1
ATOM 691 C C . LEU A 1 87 ? 21.927 -21.847 -28.863 1.00 61.12 87 LEU A C 1
ATOM 693 O O . LEU A 1 87 ? 22.389 -22.968 -28.675 1.00 61.12 87 LEU A O 1
ATOM 697 N N . MET A 1 88 ? 20.903 -21.623 -29.695 1.00 55.00 88 MET A N 1
ATOM 698 C CA . MET A 1 88 ? 20.160 -22.668 -30.420 1.00 55.00 88 MET A CA 1
ATOM 699 C C . MET A 1 88 ? 20.446 -22.705 -31.931 1.00 55.00 88 MET A C 1
ATOM 701 O O . MET A 1 88 ? 19.733 -23.366 -32.688 1.00 55.00 88 MET A O 1
ATOM 705 N N . ARG A 1 89 ? 21.503 -22.032 -32.408 1.00 53.81 89 ARG A N 1
ATOM 706 C CA . ARG A 1 89 ? 21.980 -22.240 -33.784 1.00 53.81 89 ARG A CA 1
ATOM 707 C C . ARG A 1 89 ? 22.594 -23.634 -33.909 1.00 53.81 89 ARG A C 1
ATOM 709 O O . ARG A 1 89 ? 23.649 -23.887 -33.329 1.00 53.81 89 ARG A O 1
ATOM 716 N N . GLU A 1 90 ? 22.041 -24.479 -34.783 1.00 42.88 90 GLU A N 1
ATOM 717 C CA . GLU A 1 90 ? 22.894 -25.465 -35.454 1.00 42.88 90 GLU A CA 1
ATOM 718 C C . GLU A 1 90 ? 24.072 -24.707 -36.084 1.00 42.88 90 GLU A C 1
ATOM 720 O O . GLU A 1 90 ? 23.879 -23.708 -36.786 1.00 42.88 90 GLU A O 1
ATOM 725 N N . SER A 1 91 ? 25.300 -25.154 -35.807 1.00 43.16 91 SER A N 1
ATOM 726 C CA . SER A 1 91 ? 26.495 -24.551 -36.399 1.00 43.16 91 SER A CA 1
ATOM 727 C C . SER A 1 91 ? 26.358 -24.519 -37.925 1.00 43.16 91 SER A C 1
ATOM 729 O O . SER A 1 91 ? 25.943 -25.532 -38.496 1.00 43.16 91 SER A O 1
ATOM 731 N N . PRO A 1 92 ? 26.718 -23.414 -38.611 1.00 48.00 92 PRO A N 1
ATOM 732 C CA . PRO A 1 92 ? 26.634 -23.347 -40.064 1.00 48.00 92 PRO A CA 1
ATOM 733 C C . PRO A 1 92 ? 27.397 -24.513 -40.698 1.00 48.00 92 PRO A C 1
ATOM 735 O O . PRO A 1 92 ? 28.629 -24.565 -40.656 1.00 48.00 92 PRO A O 1
ATOM 738 N N . LYS A 1 93 ? 26.659 -25.473 -41.270 1.00 45.25 93 LYS A N 1
ATOM 739 C CA . LYS A 1 93 ? 27.252 -26.597 -41.994 1.00 45.25 93 LYS A CA 1
ATOM 740 C C . LYS A 1 93 ? 28.054 -26.016 -43.155 1.00 45.25 93 LYS A C 1
ATOM 742 O O . LYS A 1 93 ? 27.507 -25.333 -44.016 1.00 45.25 93 LYS A O 1
ATOM 747 N N . LYS A 1 94 ? 29.364 -26.266 -43.115 1.00 45.00 94 LYS A N 1
ATOM 748 C CA . LYS A 1 94 ? 30.400 -25.774 -44.029 1.00 45.00 94 LYS A CA 1
ATOM 749 C C . LYS A 1 94 ? 30.062 -26.133 -45.482 1.00 45.00 94 LYS A C 1
ATOM 751 O O . LYS A 1 94 ? 30.455 -27.188 -45.974 1.00 45.00 94 LYS A O 1
ATOM 756 N N . ALA A 1 95 ? 29.311 -25.263 -46.149 1.00 35.22 95 ALA A N 1
ATOM 757 C CA . ALA A 1 95 ? 28.896 -25.453 -47.528 1.00 35.22 95 ALA A CA 1
ATOM 758 C C . ALA A 1 95 ? 30.047 -25.124 -48.487 1.00 35.22 95 ALA A C 1
ATOM 760 O O . ALA A 1 95 ? 30.657 -24.064 -48.382 1.00 35.22 95 ALA A O 1
ATOM 761 N N . GLY A 1 96 ? 30.307 -26.062 -49.402 1.00 37.53 96 GLY A N 1
ATOM 762 C CA . GLY A 1 96 ? 31.004 -25.905 -50.682 1.00 37.53 96 GLY A CA 1
ATOM 763 C C . GLY A 1 96 ? 32.064 -24.811 -50.797 1.00 37.53 96 GLY A C 1
ATOM 764 O O . GLY A 1 96 ? 31.751 -23.662 -51.097 1.00 37.53 96 GLY A O 1
ATOM 765 N N . ALA A 1 97 ? 33.337 -25.207 -50.735 1.00 36.69 97 ALA A N 1
ATOM 766 C CA . ALA A 1 97 ? 34.380 -24.419 -51.378 1.00 36.69 97 ALA A CA 1
ATOM 767 C C . ALA A 1 97 ? 34.083 -24.330 -52.891 1.00 36.69 97 ALA A C 1
ATOM 769 O O . ALA A 1 97 ? 33.945 -25.379 -53.527 1.00 36.69 97 ALA A O 1
ATOM 770 N N . PRO A 1 98 ? 34.026 -23.134 -53.502 1.00 37.81 98 PRO A N 1
ATOM 771 C CA . PRO A 1 98 ? 34.136 -23.029 -54.943 1.00 37.81 98 PRO A CA 1
ATOM 772 C C . PRO A 1 98 ? 35.596 -23.304 -55.310 1.00 37.81 98 PRO A C 1
ATOM 774 O O . PRO A 1 98 ? 36.480 -22.475 -55.086 1.00 37.81 98 PRO A O 1
ATOM 777 N N . THR A 1 99 ? 35.861 -24.484 -55.870 1.00 40.44 99 THR A N 1
ATOM 778 C CA . THR A 1 99 ? 37.145 -24.798 -56.504 1.00 40.44 99 THR A CA 1
ATOM 779 C C . THR A 1 99 ? 37.312 -23.924 -57.746 1.00 40.44 99 THR A C 1
ATOM 781 O O . THR A 1 99 ? 37.014 -24.341 -58.865 1.00 40.44 99 THR A O 1
ATOM 784 N N . VAL A 1 100 ? 37.798 -22.695 -57.564 1.00 32.84 100 VAL A N 1
ATOM 785 C CA . VAL A 1 100 ? 38.281 -21.872 -58.674 1.00 32.84 100 VAL A CA 1
ATOM 786 C C . VAL A 1 100 ? 39.603 -22.475 -59.133 1.00 32.84 100 VAL A C 1
ATOM 788 O O . VAL A 1 100 ? 40.663 -22.228 -58.562 1.00 32.84 100 VAL A O 1
ATOM 791 N N . SER A 1 101 ? 39.513 -23.325 -60.154 1.00 38.66 101 SER A N 1
ATOM 792 C CA . SER A 1 101 ? 40.667 -23.873 -60.856 1.00 38.66 101 SER A CA 1
ATOM 793 C C . SER A 1 101 ? 41.431 -22.734 -61.534 1.00 38.66 101 SER A C 1
ATOM 795 O O . SER A 1 101 ? 41.064 -22.273 -62.614 1.00 38.66 101 SER A O 1
ATOM 797 N N . ILE A 1 102 ? 42.507 -22.274 -60.893 1.00 35.88 102 ILE A N 1
ATOM 798 C CA . ILE A 1 102 ? 43.502 -21.408 -61.529 1.00 35.88 102 ILE A CA 1
ATOM 799 C C . ILE A 1 102 ? 44.377 -22.302 -62.413 1.00 35.88 102 ILE A C 1
ATOM 801 O O . ILE A 1 102 ? 45.471 -22.711 -62.030 1.00 35.88 102 ILE A O 1
ATOM 805 N N . ASN A 1 103 ? 43.873 -22.625 -63.604 1.00 38.66 103 ASN A N 1
ATOM 806 C CA . ASN A 1 103 ? 44.713 -23.115 -64.690 1.00 38.66 103 ASN A CA 1
ATOM 807 C C . ASN A 1 103 ? 45.469 -21.917 -65.289 1.00 38.66 103 ASN A C 1
ATOM 809 O O . ASN A 1 103 ? 44.824 -21.021 -65.840 1.00 38.66 103 ASN A O 1
ATOM 813 N N . PRO A 1 104 ? 46.812 -21.864 -65.222 1.00 49.34 104 PRO A N 1
ATOM 814 C CA . PRO A 1 104 ? 47.565 -20.876 -65.978 1.00 49.34 104 PRO A CA 1
ATOM 815 C C . PRO A 1 104 ? 47.476 -21.206 -67.480 1.00 49.34 104 PRO A C 1
ATOM 817 O O . PRO A 1 104 ? 47.585 -22.380 -67.851 1.00 49.34 104 PRO A O 1
ATOM 820 N N . PRO A 1 105 ? 47.327 -20.213 -68.375 1.00 43.53 105 PRO A N 1
ATOM 821 C CA . PRO A 1 105 ? 47.409 -20.459 -69.807 1.00 43.53 105 PRO A CA 1
ATOM 822 C C . PRO A 1 105 ? 48.854 -20.815 -70.179 1.00 43.53 105 PRO A C 1
ATOM 824 O O . PRO A 1 105 ? 49.722 -19.953 -70.309 1.00 43.53 105 PRO A O 1
ATOM 827 N N . ARG A 1 106 ? 49.117 -22.114 -70.352 1.00 42.12 106 ARG A N 1
ATOM 828 C CA . ARG A 1 106 ? 50.353 -22.616 -70.964 1.00 42.12 106 ARG A CA 1
ATOM 829 C C . ARG A 1 106 ? 50.405 -22.127 -72.423 1.00 42.12 106 ARG A C 1
ATOM 831 O O . ARG A 1 106 ? 49.387 -22.238 -73.108 1.00 42.12 106 ARG A O 1
ATOM 838 N N . PRO A 1 107 ? 51.541 -21.610 -72.926 1.00 41.59 107 PRO A N 1
ATOM 839 C CA . PRO A 1 107 ? 51.617 -21.122 -74.299 1.00 41.59 107 PRO A CA 1
ATOM 840 C C . PRO A 1 107 ? 51.382 -22.262 -75.295 1.00 41.59 107 PRO A C 1
ATOM 842 O O . PRO A 1 107 ? 51.996 -23.326 -75.193 1.00 41.59 107 PRO A O 1
ATOM 845 N N . ALA A 1 108 ? 50.502 -22.025 -76.267 1.00 35.00 108 ALA A N 1
ATOM 846 C CA . ALA A 1 108 ? 50.305 -22.932 -77.387 1.00 35.00 108 ALA A CA 1
ATOM 847 C C . ALA A 1 108 ? 51.535 -22.880 -78.304 1.00 35.00 108 ALA A C 1
ATOM 849 O O . ALA A 1 108 ? 51.853 -21.838 -78.875 1.00 35.00 108 ALA A O 1
ATOM 850 N N . ALA A 1 109 ? 52.226 -24.010 -78.445 1.00 36.16 109 ALA A N 1
ATOM 851 C CA . ALA A 1 109 ? 53.284 -24.157 -79.431 1.00 36.16 109 ALA A CA 1
ATOM 852 C C . ALA A 1 109 ? 52.664 -24.234 -80.834 1.00 36.16 109 ALA A C 1
ATOM 854 O O . ALA A 1 109 ? 51.951 -25.189 -81.143 1.00 36.16 109 ALA A O 1
ATOM 855 N N . LEU A 1 110 ? 52.955 -23.252 -81.688 1.00 37.09 110 LEU A N 1
ATOM 856 C CA . LEU A 1 110 ? 52.650 -23.325 -83.114 1.00 37.09 110 LEU A CA 1
ATOM 857 C C . LEU A 1 110 ? 53.868 -23.894 -83.852 1.00 37.09 110 LEU A C 1
ATOM 859 O O . LEU A 1 110 ? 54.800 -23.163 -84.176 1.00 37.09 110 LEU A O 1
ATOM 863 N N . VAL A 1 111 ? 53.855 -25.205 -84.105 1.00 39.00 111 VAL A N 1
ATOM 864 C CA . VAL A 1 111 ? 54.828 -25.883 -84.976 1.00 39.00 111 VAL A CA 1
ATOM 865 C C . VAL A 1 111 ? 54.085 -26.720 -86.017 1.00 39.00 111 VAL A C 1
ATOM 867 O O . VAL A 1 111 ? 53.670 -27.845 -85.750 1.00 39.00 111 VAL A O 1
ATOM 870 N N . GLN A 1 112 ? 53.964 -26.162 -87.221 1.00 41.91 112 GLN A N 1
ATOM 871 C CA . GLN A 1 112 ? 53.835 -26.873 -88.498 1.00 41.91 112 GLN A CA 1
ATOM 872 C C . GLN A 1 112 ? 54.691 -26.062 -89.488 1.00 41.91 112 GLN A C 1
ATOM 874 O O . GLN A 1 112 ? 54.407 -24.893 -89.719 1.00 41.91 112 GLN A O 1
ATOM 879 N N . ASN A 1 113 ? 55.900 -26.483 -89.860 1.00 36.97 113 ASN A N 1
ATOM 880 C CA . ASN A 1 113 ? 56.295 -27.634 -90.689 1.00 36.97 113 ASN A CA 1
ATOM 881 C C . ASN A 1 113 ? 55.842 -27.558 -92.161 1.00 36.97 113 ASN A C 1
ATOM 883 O O . ASN A 1 113 ? 54.858 -28.160 -92.564 1.00 36.97 113 ASN A O 1
ATOM 887 N N . HIS A 1 114 ? 56.688 -26.869 -92.932 1.00 39.81 114 HIS A N 1
ATOM 888 C CA . HIS A 1 114 ? 57.295 -27.318 -94.197 1.00 39.81 114 HIS A CA 1
ATOM 889 C C . HIS A 1 114 ? 56.414 -27.681 -95.408 1.00 39.81 114 HIS A C 1
ATOM 891 O O . HIS A 1 114 ? 55.935 -28.800 -95.533 1.00 39.81 114 HIS A O 1
ATOM 897 N N . THR A 1 115 ? 56.471 -26.802 -96.412 1.00 34.44 115 THR A N 1
ATOM 898 C CA . THR A 1 115 ? 56.616 -27.086 -97.861 1.00 34.44 115 THR A CA 1
ATOM 899 C C . THR A 1 115 ? 57.079 -25.773 -98.513 1.00 34.44 115 THR A C 1
ATOM 901 O O . THR A 1 115 ? 56.648 -24.719 -98.060 1.00 34.44 115 THR A O 1
ATOM 904 N N . ARG A 1 116 ? 57.918 -25.704 -99.550 1.00 36.06 116 ARG A N 1
ATOM 905 C CA . ARG A 1 116 ? 58.700 -26.694 -100.316 1.00 36.06 116 ARG A CA 1
ATOM 906 C C . ARG A 1 116 ? 59.764 -25.884 -101.078 1.00 36.06 116 ARG A C 1
ATOM 908 O O . ARG A 1 116 ? 59.426 -24.844 -101.633 1.00 36.06 116 ARG A O 1
ATOM 915 N N . LEU A 1 117 ? 61.026 -26.320 -101.095 1.00 38.53 117 LEU A N 1
ATOM 916 C CA . LEU A 1 117 ? 62.013 -25.760 -102.029 1.00 38.53 117 LEU A CA 1
ATOM 917 C C . LEU A 1 117 ? 61.676 -26.265 -103.433 1.00 38.53 117 LEU A C 1
ATOM 919 O O . LEU A 1 117 ? 61.638 -27.476 -103.640 1.00 38.53 117 LEU A O 1
ATOM 923 N N . GLU A 1 118 ? 61.488 -25.363 -104.391 1.00 36.78 118 GLU A N 1
ATOM 924 C CA . GLU A 1 118 ? 61.483 -25.710 -105.811 1.00 36.78 118 GLU A CA 1
ATOM 925 C C . GLU A 1 118 ? 62.364 -24.700 -106.554 1.00 36.78 118 GLU A C 1
ATOM 927 O O . GLU A 1 118 ? 62.127 -23.494 -106.539 1.00 36.78 118 GLU A O 1
ATOM 932 N N . SER A 1 119 ? 63.459 -25.214 -107.106 1.00 39.53 119 SER A N 1
ATOM 933 C CA . SER A 1 119 ? 64.469 -24.464 -107.854 1.00 39.53 119 SER A CA 1
ATOM 934 C C . SER A 1 119 ? 63.972 -24.152 -109.263 1.00 39.53 119 SER A C 1
ATOM 936 O O . SER A 1 119 ? 63.339 -25.024 -109.849 1.00 39.53 119 SER A O 1
ATOM 938 N N . LEU A 1 120 ? 64.330 -22.979 -109.813 1.00 33.62 120 LEU A N 1
ATOM 939 C CA . LEU A 1 120 ? 64.740 -22.773 -111.219 1.00 33.62 120 LEU A CA 1
ATOM 940 C C . LEU A 1 120 ? 65.170 -21.300 -111.464 1.00 33.62 120 LEU A C 1
ATOM 942 O O . LEU A 1 120 ? 64.336 -20.419 -111.612 1.00 33.62 120 LEU A O 1
ATOM 946 N N . VAL A 1 121 ? 66.496 -21.089 -111.430 1.00 43.69 121 VAL A N 1
ATOM 947 C CA . VAL A 1 121 ? 67.410 -20.144 -112.147 1.00 43.69 121 VAL A CA 1
ATOM 948 C C . VAL A 1 121 ? 66.817 -18.902 -112.896 1.00 43.69 121 VAL A C 1
ATOM 950 O O . VAL A 1 121 ? 65.773 -19.003 -113.529 1.00 43.69 121 VAL A O 1
ATOM 953 N N . PRO A 1 122 ? 67.486 -17.716 -112.870 1.00 58.88 122 PRO A N 1
ATOM 954 C CA . PRO A 1 122 ? 66.825 -16.401 -112.755 1.00 58.88 122 PRO A CA 1
ATOM 955 C C . PRO A 1 122 ? 66.649 -15.606 -114.070 1.00 58.88 122 PRO A C 1
ATOM 957 O O . PRO A 1 122 ? 67.145 -16.005 -115.125 1.00 58.88 122 PRO A O 1
ATOM 960 N N . PRO A 1 123 ? 66.059 -14.394 -113.977 1.00 45.22 123 PRO A N 1
ATOM 961 C CA . PRO A 1 123 ? 66.890 -13.211 -114.254 1.00 45.22 123 PRO A CA 1
ATOM 962 C C . PRO A 1 123 ? 66.791 -12.070 -113.210 1.00 45.22 123 PRO A C 1
ATOM 964 O O . PRO A 1 123 ? 65.720 -11.696 -112.752 1.00 45.22 123 PRO A O 1
ATOM 967 N N . THR A 1 124 ? 67.956 -11.505 -112.875 1.00 45.84 124 THR A N 1
ATOM 968 C CA . THR A 1 124 ? 68.232 -10.096 -112.496 1.00 45.84 124 THR A CA 1
ATOM 969 C C . THR A 1 124 ? 67.115 -9.208 -111.891 1.00 45.84 124 THR A C 1
ATOM 971 O O . THR A 1 124 ? 66.510 -8.422 -112.614 1.00 45.84 124 THR A O 1
ATOM 974 N N . SER A 1 125 ? 66.967 -9.204 -110.557 1.00 55.56 125 SER A N 1
ATOM 975 C CA . SER A 1 125 ? 66.649 -8.007 -109.733 1.00 55.56 125 SER A CA 1
ATOM 976 C C . SER A 1 125 ? 66.780 -8.347 -108.237 1.00 55.56 125 SER A C 1
ATOM 978 O O . SER A 1 125 ? 65.892 -8.956 -107.645 1.00 55.56 125 SER A O 1
ATOM 980 N N . THR A 1 126 ? 67.917 -8.030 -107.606 1.00 59.50 126 THR A N 1
ATOM 981 C CA . THR A 1 126 ? 68.163 -8.356 -106.180 1.00 59.50 126 THR A CA 1
ATOM 982 C C . THR A 1 126 ? 67.745 -7.253 -105.208 1.00 59.50 126 THR A C 1
ATOM 984 O O . THR A 1 126 ? 67.613 -7.515 -104.015 1.00 59.50 126 THR A O 1
ATOM 987 N N . GLU A 1 127 ? 67.540 -6.027 -105.688 1.00 63.62 127 GLU A N 1
ATOM 988 C CA . GLU A 1 127 ? 67.247 -4.865 -104.838 1.00 63.62 127 GLU A CA 1
ATOM 989 C C . GLU A 1 127 ? 65.770 -4.810 -104.422 1.00 63.62 127 GLU A C 1
ATOM 991 O O . GLU A 1 127 ? 65.468 -4.547 -103.258 1.00 63.62 127 GLU A O 1
ATOM 996 N N . GLU A 1 128 ? 64.843 -5.139 -105.326 1.00 67.19 128 GLU A N 1
ATOM 997 C CA . GLU A 1 128 ? 63.397 -5.080 -105.061 1.00 67.19 128 GLU A CA 1
ATOM 998 C C . GLU A 1 128 ? 62.964 -6.043 -103.945 1.00 67.19 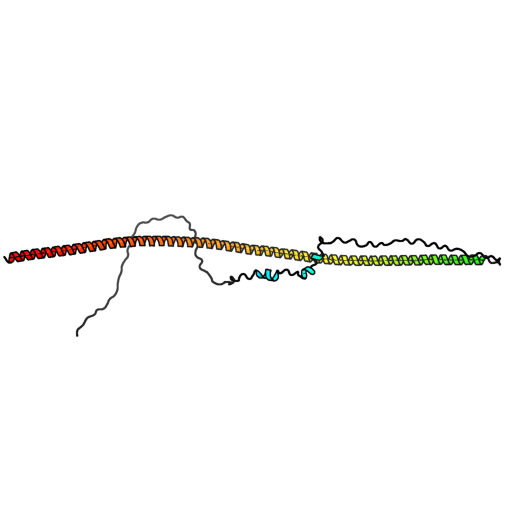128 GLU A C 1
ATOM 1000 O O . GLU A 1 128 ? 62.188 -5.665 -103.068 1.00 67.19 128 GLU A O 1
ATOM 1005 N N . ALA A 1 129 ? 63.546 -7.246 -103.893 1.00 74.06 129 ALA A N 1
ATOM 1006 C CA . ALA A 1 129 ? 63.289 -8.212 -102.824 1.00 74.06 129 ALA A CA 1
ATOM 1007 C C . ALA A 1 129 ? 63.740 -7.702 -101.438 1.00 74.06 129 ALA A C 1
ATOM 1009 O O . ALA A 1 129 ? 63.050 -7.916 -100.441 1.00 74.06 129 ALA A O 1
ATOM 1010 N N . ILE A 1 130 ? 64.874 -6.993 -101.365 1.00 80.69 130 ILE A N 1
ATOM 1011 C CA . ILE A 1 130 ? 65.366 -6.378 -100.119 1.00 80.69 130 ILE A CA 1
ATOM 1012 C C . ILE A 1 130 ? 64.446 -5.221 -99.711 1.00 80.69 130 ILE A C 1
ATOM 1014 O O . ILE A 1 130 ? 64.069 -5.100 -98.544 1.00 80.69 130 ILE A O 1
ATOM 1018 N N . ILE A 1 131 ? 64.044 -4.396 -100.680 1.00 82.94 131 ILE A N 1
ATOM 1019 C CA . ILE A 1 131 ? 63.132 -3.268 -100.483 1.00 82.94 131 ILE A CA 1
ATOM 1020 C C . ILE A 1 131 ? 61.771 -3.742 -99.947 1.00 82.94 131 ILE A C 1
ATOM 1022 O O . ILE A 1 131 ? 61.242 -3.136 -99.015 1.00 82.94 131 ILE A O 1
ATOM 1026 N N . ASP A 1 132 ? 61.208 -4.831 -100.471 1.00 84.19 132 ASP A N 1
ATOM 1027 C CA . ASP A 1 132 ? 59.909 -5.341 -100.016 1.00 84.19 132 ASP A CA 1
ATOM 1028 C C . ASP A 1 1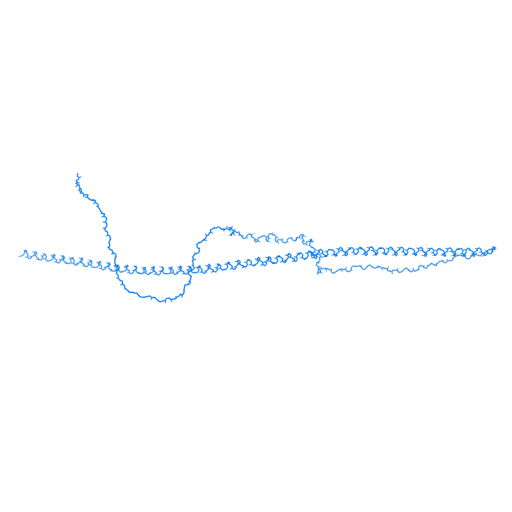32 ? 59.974 -5.995 -98.627 1.00 84.19 132 ASP A C 1
ATOM 1030 O O . ASP A 1 132 ? 59.065 -5.794 -97.816 1.00 84.19 132 ASP A O 1
ATOM 1034 N N . VAL A 1 133 ? 61.082 -6.667 -98.285 1.00 86.56 133 VAL A N 1
ATOM 1035 C CA . VAL A 1 133 ? 61.343 -7.132 -96.909 1.00 86.56 133 VAL A CA 1
ATOM 1036 C C . VAL A 1 133 ? 61.447 -5.950 -95.935 1.00 86.56 133 VAL A C 1
ATOM 1038 O O . VAL A 1 133 ? 60.871 -6.005 -94.845 1.00 86.56 133 VAL A O 1
ATOM 1041 N N . LEU A 1 134 ? 62.110 -4.853 -96.321 1.00 89.69 134 LEU A N 1
ATOM 1042 C CA . LEU A 1 134 ? 62.201 -3.640 -95.499 1.00 89.69 134 LEU A CA 1
ATOM 1043 C C . LEU A 1 134 ? 60.841 -2.946 -95.324 1.00 89.69 134 LEU A C 1
ATOM 1045 O O . LEU A 1 134 ? 60.483 -2.607 -94.196 1.00 89.69 134 LEU A O 1
ATOM 1049 N N . LYS A 1 135 ? 60.044 -2.802 -96.394 1.00 88.62 135 LYS A N 1
ATOM 1050 C CA . LYS A 1 135 ? 58.669 -2.264 -96.317 1.00 88.62 135 LYS A CA 1
ATOM 1051 C C . LYS A 1 135 ? 57.777 -3.112 -95.405 1.00 88.62 135 LYS A C 1
ATOM 1053 O O . LYS A 1 135 ? 57.001 -2.563 -94.623 1.00 88.62 135 LYS A O 1
ATOM 1058 N N . TYR A 1 136 ? 57.879 -4.441 -95.490 1.00 88.94 136 TYR A N 1
ATOM 1059 C CA . TYR A 1 136 ? 57.121 -5.353 -94.630 1.00 88.94 136 TYR A CA 1
ATOM 1060 C C . TYR A 1 136 ? 57.555 -5.243 -93.159 1.00 88.94 136 TYR A C 1
ATOM 1062 O O . TYR A 1 136 ? 56.705 -5.135 -92.277 1.00 88.94 136 TYR A O 1
ATOM 1070 N N . SER A 1 137 ? 58.866 -5.190 -92.902 1.00 91.06 137 SER A N 1
ATOM 1071 C CA . SER A 1 137 ? 59.439 -4.998 -91.562 1.00 91.06 137 SER A CA 1
ATOM 1072 C C . SER A 1 137 ? 59.008 -3.667 -90.932 1.00 91.06 137 SER A C 1
ATOM 1074 O O . SER A 1 137 ? 58.532 -3.641 -89.797 1.00 91.06 137 SER A O 1
ATOM 1076 N N . GLN A 1 138 ? 59.066 -2.568 -91.694 1.00 92.81 138 GLN A N 1
ATOM 1077 C CA . GLN A 1 138 ? 58.562 -1.265 -91.256 1.00 92.81 138 GLN A CA 1
ATOM 1078 C C . GLN A 1 138 ? 57.068 -1.333 -90.911 1.00 92.81 138 GLN A C 1
ATOM 1080 O O . GLN A 1 138 ? 56.665 -0.895 -89.835 1.00 92.81 138 GLN A O 1
ATOM 1085 N N . LYS A 1 139 ? 56.253 -1.955 -91.774 1.00 93.56 139 LYS A N 1
ATOM 1086 C CA . LYS A 1 139 ? 54.811 -2.122 -91.551 1.00 93.56 139 LYS A CA 1
ATOM 1087 C C . LYS A 1 139 ? 54.490 -2.931 -90.287 1.00 93.56 139 LYS A C 1
ATOM 1089 O O . LYS A 1 139 ? 53.540 -2.576 -89.589 1.00 93.56 139 LYS A O 1
ATOM 1094 N N . ASP A 1 140 ? 55.242 -3.989 -89.970 1.00 92.50 140 ASP A N 1
ATOM 1095 C CA . ASP A 1 140 ? 55.025 -4.747 -88.726 1.00 92.50 140 ASP A CA 1
ATOM 1096 C C . ASP A 1 140 ? 55.520 -3.991 -87.482 1.00 92.50 140 ASP A C 1
ATOM 1098 O O . ASP A 1 140 ? 54.830 -4.006 -86.461 1.00 92.50 140 ASP A O 1
ATOM 1102 N N . MET A 1 141 ? 56.629 -3.242 -87.568 1.00 92.12 141 MET A N 1
ATOM 11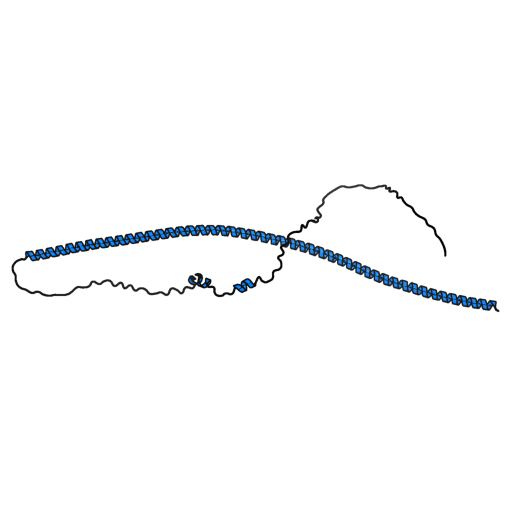03 C CA . MET A 1 141 ? 57.057 -2.346 -86.482 1.00 92.12 141 MET A CA 1
ATOM 1104 C C . MET A 1 141 ? 56.028 -1.241 -86.210 1.00 92.12 141 MET A C 1
ATOM 1106 O O . MET A 1 141 ? 55.648 -1.035 -85.056 1.00 92.12 141 MET A O 1
ATOM 1110 N N . ASP A 1 142 ? 55.499 -0.588 -87.245 1.00 93.44 142 ASP A N 1
ATOM 1111 C CA . ASP A 1 142 ? 54.436 0.415 -87.106 1.00 93.44 142 ASP A CA 1
ATOM 1112 C C . ASP A 1 142 ? 53.152 -0.210 -86.529 1.00 93.44 142 ASP A C 1
ATOM 1114 O O . ASP A 1 142 ? 52.527 0.352 -85.623 1.00 93.44 142 ASP A O 1
ATOM 1118 N N . ALA A 1 143 ? 52.794 -1.427 -86.958 1.00 93.12 143 ALA A N 1
ATOM 1119 C CA . ALA A 1 143 ? 51.685 -2.185 -86.379 1.00 93.12 143 ALA A CA 1
ATOM 1120 C C . ALA A 1 143 ? 51.949 -2.609 -84.920 1.00 93.12 143 ALA A C 1
ATOM 1122 O O . ALA A 1 143 ? 51.019 -2.665 -84.113 1.00 93.12 143 ALA A O 1
ATOM 1123 N N . ALA A 1 144 ? 53.192 -2.911 -84.537 1.00 94.44 144 ALA A N 1
ATOM 1124 C CA . ALA A 1 144 ? 53.578 -3.184 -83.152 1.00 94.44 144 ALA A CA 1
ATOM 1125 C C . ALA A 1 144 ? 53.470 -1.919 -82.284 1.00 94.44 144 ALA A C 1
ATOM 1127 O O . ALA A 1 144 ? 52.853 -1.963 -81.219 1.00 94.44 144 ALA A O 1
ATOM 1128 N N . ILE A 1 145 ? 53.952 -0.771 -82.771 1.00 93.69 145 ILE A N 1
ATOM 1129 C CA . ILE A 1 145 ? 53.819 0.532 -82.099 1.00 93.69 145 ILE A CA 1
ATOM 1130 C C . ILE A 1 145 ? 52.340 0.905 -81.928 1.00 93.69 145 ILE A C 1
ATOM 1132 O O . ILE A 1 145 ? 51.934 1.317 -80.839 1.00 93.69 145 ILE A O 1
ATOM 1136 N N . ALA A 1 146 ? 51.510 0.715 -82.958 1.00 94.06 146 ALA A N 1
ATOM 1137 C CA . ALA A 1 146 ? 50.068 0.947 -82.882 1.00 94.06 146 ALA A CA 1
ATOM 1138 C C . ALA A 1 146 ? 49.376 0.010 -81.873 1.00 94.06 146 ALA A C 1
ATOM 1140 O O . ALA A 1 146 ? 48.561 0.472 -81.072 1.00 94.06 146 ALA A O 1
ATOM 1141 N N . ARG A 1 147 ? 49.744 -1.283 -81.846 1.00 94.00 147 ARG A N 1
ATOM 1142 C CA . ARG A 1 147 ? 49.262 -2.256 -80.844 1.00 94.00 147 ARG A CA 1
ATOM 1143 C C . ARG A 1 147 ? 49.636 -1.836 -79.419 1.00 94.00 147 ARG A C 1
ATOM 1145 O O . ARG A 1 147 ? 48.758 -1.816 -78.561 1.00 94.00 147 ARG A O 1
ATOM 1152 N N . VAL A 1 148 ? 50.888 -1.439 -79.173 1.00 95.62 148 VAL A N 1
ATOM 1153 C CA . VAL A 1 148 ? 51.368 -0.989 -77.850 1.00 95.62 148 VAL A CA 1
ATOM 1154 C C . VAL A 1 148 ? 50.688 0.310 -77.411 1.00 95.62 148 VAL A C 1
ATOM 1156 O O . VAL A 1 148 ? 50.243 0.403 -76.269 1.00 95.62 148 VAL A O 1
ATOM 1159 N N . ARG A 1 149 ? 50.541 1.300 -78.304 1.00 94.38 149 ARG A N 1
ATOM 1160 C CA . ARG A 1 149 ? 49.812 2.550 -78.008 1.00 94.38 149 ARG A CA 1
ATOM 1161 C C . ARG A 1 149 ? 48.340 2.279 -77.696 1.00 94.38 149 ARG A C 1
ATOM 1163 O O . ARG A 1 149 ? 47.842 2.746 -76.677 1.00 94.38 149 ARG A O 1
ATOM 1170 N N . GLY A 1 150 ? 47.669 1.480 -78.527 1.00 95.38 150 GLY A N 1
ATOM 1171 C CA . GLY A 1 150 ? 46.275 1.093 -78.314 1.00 95.38 150 GLY A CA 1
ATOM 1172 C C . GLY A 1 150 ? 46.073 0.303 -77.020 1.00 95.38 150 GLY A C 1
ATOM 1173 O O . GLY A 1 150 ? 45.090 0.530 -76.322 1.00 95.38 150 GLY A O 1
ATOM 1174 N N . GLN A 1 151 ? 47.009 -0.580 -76.659 1.00 94.69 151 GLN A N 1
ATOM 1175 C CA . GLN A 1 151 ? 46.950 -1.295 -75.387 1.00 94.69 151 GLN A CA 1
ATOM 1176 C C . GLN A 1 151 ? 47.160 -0.354 -74.199 1.00 94.69 151 GLN A C 1
ATOM 1178 O O . GLN A 1 151 ? 46.343 -0.360 -73.287 1.00 94.69 151 GLN A O 1
ATOM 1183 N N . ARG A 1 152 ? 48.162 0.532 -74.254 1.00 95.31 152 ARG A N 1
ATOM 1184 C CA . ARG A 1 152 ? 48.417 1.530 -73.204 1.00 95.31 152 ARG A CA 1
ATOM 1185 C C . ARG A 1 152 ? 47.214 2.444 -72.952 1.00 95.31 152 ARG A C 1
ATOM 1187 O O . ARG A 1 152 ? 46.922 2.741 -71.797 1.00 95.31 152 ARG A O 1
ATOM 1194 N N . GLU A 1 153 ? 46.505 2.871 -73.997 1.00 94.94 153 GLU A N 1
ATOM 1195 C CA . GLU A 1 153 ? 45.284 3.673 -73.833 1.00 94.94 153 GLU A CA 1
ATOM 1196 C C . GLU A 1 153 ? 44.112 2.853 -73.265 1.00 94.94 153 GLU A C 1
ATOM 1198 O O . GLU A 1 153 ? 43.375 3.365 -72.424 1.00 94.94 153 GLU A O 1
ATOM 1203 N N . ARG A 1 154 ? 43.973 1.561 -73.612 1.00 95.50 154 ARG A N 1
ATOM 1204 C CA . ARG A 1 154 ? 43.008 0.661 -72.941 1.00 95.50 154 ARG A CA 1
ATOM 1205 C C . ARG A 1 154 ? 43.341 0.468 -71.464 1.00 95.50 154 ARG A C 1
ATOM 1207 O O . ARG A 1 154 ? 42.443 0.564 -70.633 1.00 95.50 154 ARG A O 1
ATOM 1214 N N . ASP A 1 155 ? 44.608 0.230 -71.136 1.00 96.00 155 ASP A N 1
ATOM 1215 C CA . ASP A 1 155 ? 45.073 0.041 -69.759 1.00 96.00 155 ASP A CA 1
ATOM 1216 C C . ASP A 1 155 ? 44.844 1.319 -68.937 1.00 96.00 155 ASP A C 1
ATOM 1218 O O . ASP A 1 155 ? 44.339 1.260 -67.814 1.00 96.00 155 ASP A O 1
ATOM 1222 N N . ARG A 1 156 ? 45.118 2.492 -69.527 1.00 96.12 156 ARG A N 1
ATOM 1223 C CA . ARG A 1 156 ? 44.832 3.807 -68.935 1.00 96.12 156 ARG A CA 1
ATOM 1224 C C . ARG A 1 156 ? 43.335 4.024 -68.715 1.00 96.12 156 ARG A C 1
ATOM 1226 O O . ARG A 1 156 ? 42.946 4.448 -67.628 1.00 96.12 156 ARG A O 1
ATOM 1233 N N . ALA A 1 157 ? 42.497 3.716 -69.704 1.00 96.44 157 ALA A N 1
ATOM 1234 C CA . ALA A 1 157 ? 41.045 3.820 -69.582 1.00 96.44 157 ALA A CA 1
ATOM 1235 C C . ALA A 1 157 ? 40.496 2.865 -68.507 1.00 96.44 157 ALA A C 1
ATOM 1237 O O . ALA A 1 157 ? 39.660 3.266 -67.699 1.00 96.44 157 ALA A O 1
ATOM 1238 N N . GLN A 1 158 ? 41.010 1.632 -68.431 1.00 97.00 158 GLN A N 1
ATOM 1239 C CA . GLN A 1 158 ? 40.624 0.668 -67.401 1.00 97.00 158 GLN A CA 1
ATOM 1240 C C . GLN A 1 158 ? 41.075 1.116 -66.001 1.00 97.00 158 GLN A C 1
ATOM 1242 O O . GLN A 1 158 ? 40.318 0.967 -65.041 1.00 97.00 158 GLN A O 1
ATOM 1247 N N . ALA A 1 159 ? 42.277 1.683 -65.870 1.00 95.88 159 ALA A N 1
ATOM 1248 C CA . ALA A 1 159 ? 42.764 2.249 -64.613 1.00 95.88 159 ALA A CA 1
ATOM 1249 C C . ALA A 1 159 ? 41.910 3.446 -64.161 1.00 95.88 159 ALA A C 1
ATOM 1251 O O . ALA A 1 159 ? 41.518 3.507 -62.998 1.00 95.88 159 ALA A O 1
ATOM 1252 N N . GLN A 1 160 ? 41.548 4.346 -65.083 1.00 96.56 160 GLN A N 1
ATOM 1253 C CA . GLN A 1 160 ? 40.665 5.478 -64.789 1.00 96.56 160 GLN A CA 1
ATOM 1254 C C . GLN A 1 160 ? 39.252 5.019 -64.399 1.00 96.56 160 GLN A C 1
ATOM 1256 O O . GLN A 1 160 ? 38.681 5.551 -63.452 1.00 96.56 160 GLN A O 1
ATOM 1261 N N . ALA A 1 161 ? 38.698 4.006 -65.073 1.00 96.81 161 ALA A N 1
ATOM 1262 C CA . ALA A 1 161 ? 37.397 3.436 -64.722 1.00 96.81 161 ALA A CA 1
ATOM 1263 C C . ALA A 1 161 ? 37.404 2.801 -63.319 1.00 96.81 161 ALA A C 1
ATOM 1265 O O . ALA A 1 161 ? 36.500 3.059 -62.527 1.00 96.81 161 ALA A O 1
ATOM 1266 N N . LYS A 1 162 ? 38.455 2.038 -62.979 1.00 97.31 162 LYS A N 1
ATOM 1267 C CA . LYS A 1 162 ? 38.651 1.470 -61.631 1.00 97.31 162 LYS A CA 1
ATOM 1268 C C . LYS A 1 162 ? 38.782 2.560 -60.563 1.00 97.31 162 LYS A C 1
ATOM 1270 O O . LYS A 1 162 ? 38.158 2.448 -59.513 1.00 97.31 162 LYS A O 1
ATOM 1275 N N . LEU A 1 163 ? 39.542 3.624 -60.840 1.00 97.31 163 LEU A N 1
ATOM 1276 C CA . LEU A 1 163 ? 39.679 4.772 -59.938 1.00 97.31 163 LEU A CA 1
ATOM 1277 C C . LEU A 1 163 ? 38.334 5.477 -59.711 1.00 97.31 163 LEU A C 1
ATOM 1279 O O . LEU A 1 163 ? 37.982 5.761 -58.571 1.00 97.31 163 LEU A O 1
ATOM 1283 N N . ASN A 1 164 ? 37.563 5.712 -60.775 1.00 97.12 164 ASN A N 1
ATOM 1284 C CA . ASN A 1 164 ? 36.247 6.340 -60.676 1.00 97.12 164 ASN A CA 1
ATOM 1285 C C . ASN A 1 164 ? 35.248 5.464 -59.888 1.00 97.12 164 ASN A C 1
ATOM 1287 O O . ASN A 1 164 ? 34.498 6.007 -59.082 1.00 97.12 164 ASN A O 1
ATOM 1291 N N . SER A 1 165 ? 35.273 4.133 -60.063 1.00 97.56 165 SER A N 1
ATOM 1292 C CA . SER A 1 165 ? 34.467 3.190 -59.260 1.00 97.56 165 SER A CA 1
ATOM 1293 C C . SER A 1 165 ? 34.821 3.280 -57.776 1.00 97.56 165 SER A C 1
ATOM 1295 O O . SER A 1 165 ? 33.954 3.542 -56.950 1.00 97.56 165 SER A O 1
ATOM 1297 N N . ALA A 1 166 ? 36.113 3.189 -57.442 1.00 97.38 166 ALA A N 1
ATOM 1298 C CA . ALA A 1 166 ? 36.583 3.266 -56.059 1.00 97.38 166 ALA A CA 1
ATOM 1299 C C . ALA A 1 166 ? 36.279 4.623 -55.392 1.00 97.38 166 ALA A C 1
ATOM 1301 O O . ALA A 1 166 ? 36.034 4.682 -54.188 1.00 97.38 166 ALA A O 1
ATOM 1302 N N . LEU A 1 167 ? 36.270 5.722 -56.158 1.00 97.31 167 LEU A N 1
ATOM 1303 C CA . LEU A 1 167 ? 35.841 7.035 -55.665 1.00 97.31 167 LEU A CA 1
ATOM 1304 C C . LEU A 1 167 ? 34.332 7.085 -55.383 1.00 97.31 167 LEU A C 1
ATOM 1306 O O . LEU A 1 167 ? 33.942 7.644 -54.361 1.00 97.31 167 LEU A O 1
ATOM 1310 N N . ALA A 1 168 ? 33.500 6.483 -56.239 1.00 97.69 168 ALA A N 1
ATOM 1311 C CA . ALA A 1 168 ? 32.057 6.390 -56.017 1.00 97.69 168 ALA A CA 1
ATOM 1312 C C . ALA A 1 168 ? 31.718 5.500 -54.806 1.00 97.69 168 ALA A C 1
ATOM 1314 O O . ALA A 1 168 ? 30.911 5.892 -53.969 1.00 97.69 168 ALA A O 1
ATOM 1315 N N . GLU A 1 169 ? 32.389 4.354 -54.663 1.00 97.75 169 GLU A N 1
ATOM 1316 C CA . GLU A 1 169 ? 32.260 3.459 -53.501 1.00 97.75 169 GLU A CA 1
ATOM 1317 C C . GLU A 1 169 ? 32.677 4.161 -52.197 1.00 97.75 169 GLU A C 1
ATOM 1319 O O . GLU A 1 169 ? 31.969 4.086 -51.193 1.00 97.75 169 GLU A O 1
ATOM 1324 N N . LYS A 1 170 ? 33.790 4.912 -52.211 1.00 98.12 170 LYS A N 1
ATOM 1325 C CA . LYS A 1 170 ? 34.228 5.725 -51.063 1.00 98.12 170 LYS A CA 1
ATOM 1326 C C . LYS A 1 170 ? 33.181 6.775 -50.674 1.00 98.12 170 LYS A C 1
ATOM 1328 O O . LYS A 1 170 ? 32.920 6.963 -49.487 1.00 98.12 170 LYS A O 1
ATOM 1333 N N . GLU A 1 171 ? 32.617 7.474 -51.656 1.00 97.88 171 GLU A N 1
ATOM 1334 C CA . GLU A 1 171 ? 31.600 8.504 -51.433 1.00 97.88 171 GLU A CA 1
ATOM 1335 C C . GLU A 1 171 ? 30.305 7.896 -50.869 1.00 97.88 171 GLU A C 1
ATOM 1337 O O . GLU A 1 171 ? 29.779 8.396 -49.877 1.00 97.88 171 GLU A O 1
ATOM 1342 N N . GLN A 1 172 ? 29.857 6.754 -51.405 1.00 98.00 172 GLN A N 1
ATOM 1343 C CA . GLN A 1 172 ? 28.718 6.004 -50.866 1.00 98.00 172 GLN A CA 1
ATOM 1344 C C . GLN A 1 172 ? 28.940 5.618 -49.393 1.00 98.00 172 GLN A C 1
ATOM 1346 O O . GLN A 1 172 ? 28.097 5.917 -48.548 1.00 98.00 172 GLN A O 1
ATOM 1351 N N . VAL A 1 173 ? 30.088 5.017 -49.056 1.00 97.94 173 VAL A N 1
ATOM 1352 C CA . VAL A 1 173 ? 30.408 4.631 -47.667 1.00 97.94 173 VAL A CA 1
ATOM 1353 C C . VAL A 1 173 ? 30.479 5.855 -46.742 1.00 97.94 173 VAL A C 1
ATOM 1355 O O . VAL A 1 173 ? 30.066 5.778 -45.586 1.00 97.94 173 VAL A O 1
ATOM 1358 N N . SER A 1 174 ? 30.944 7.006 -47.240 1.00 97.88 174 SER A N 1
ATOM 1359 C CA . SER A 1 174 ? 30.947 8.267 -46.484 1.00 97.88 174 SER A CA 1
ATOM 1360 C C . SER A 1 174 ? 29.528 8.769 -46.179 1.00 97.88 174 SER A C 1
ATOM 1362 O O . SER A 1 174 ? 29.265 9.259 -45.078 1.00 97.88 174 SER A O 1
ATOM 1364 N N . GLN A 1 175 ? 28.598 8.624 -47.126 1.00 98.38 175 GLN A N 1
ATOM 1365 C CA . GLN A 1 175 ? 27.187 8.983 -46.942 1.00 98.38 175 GLN A CA 1
ATOM 1366 C C . GLN A 1 175 ? 26.478 8.023 -45.977 1.00 98.38 175 GLN A C 1
ATOM 1368 O O . GLN A 1 175 ? 25.764 8.475 -45.081 1.00 98.38 175 GLN A O 1
ATOM 1373 N N . GLU A 1 176 ? 26.726 6.715 -46.097 1.00 97.94 176 GLU A N 1
ATOM 1374 C CA . GLU A 1 176 ? 26.210 5.695 -45.173 1.00 97.94 176 GLU A CA 1
ATOM 1375 C C . GLU A 1 176 ? 26.708 5.920 -43.735 1.00 97.94 176 GLU A C 1
ATOM 1377 O O . GLU A 1 176 ? 25.916 5.849 -42.794 1.00 97.94 176 GLU A O 1
ATOM 1382 N N . LEU A 1 177 ? 27.988 6.274 -43.558 1.00 98.31 177 LEU A N 1
ATOM 1383 C CA . LEU A 1 177 ? 28.559 6.626 -42.254 1.00 98.31 177 LEU A CA 1
ATOM 1384 C C . LEU A 1 177 ? 27.890 7.874 -41.655 1.00 98.31 177 LEU A C 1
ATOM 1386 O O . LEU A 1 177 ? 27.483 7.854 -40.496 1.00 98.31 177 LEU A O 1
ATOM 1390 N N . SER A 1 178 ? 27.707 8.934 -42.449 1.00 97.62 178 SER A N 1
ATOM 1391 C CA . SER A 1 178 ? 27.039 10.159 -41.986 1.00 97.62 178 SER A CA 1
ATOM 1392 C C . SER A 1 178 ? 25.569 9.919 -41.604 1.00 97.62 178 SER A C 1
ATOM 1394 O O . SER A 1 178 ? 25.096 10.428 -40.582 1.00 97.62 178 SER A O 1
ATOM 1396 N N . ALA A 1 179 ? 24.855 9.091 -42.374 1.00 98.25 179 ALA A N 1
ATOM 1397 C CA . ALA A 1 179 ? 23.497 8.668 -42.042 1.00 98.25 179 ALA A CA 1
ATOM 1398 C C . ALA A 1 179 ? 23.464 7.870 -40.726 1.00 98.25 179 ALA A C 1
ATOM 1400 O O . ALA A 1 179 ? 22.626 8.143 -39.859 1.00 98.25 179 ALA A O 1
ATOM 1401 N N . LEU A 1 180 ? 24.410 6.946 -40.537 1.00 98.56 180 LEU A N 1
ATOM 1402 C CA . LEU A 1 180 ? 24.547 6.157 -39.316 1.00 98.56 180 LEU A CA 1
ATOM 1403 C C . LEU A 1 180 ? 24.806 7.046 -38.087 1.00 98.56 180 LEU A C 1
ATOM 1405 O O . LEU A 1 180 ? 24.069 6.936 -37.104 1.00 98.56 180 LEU A O 1
ATOM 1409 N N . ASP A 1 181 ? 25.756 7.982 -38.166 1.00 98.31 181 ASP A N 1
ATOM 1410 C CA . ASP A 1 181 ? 26.056 8.949 -37.097 1.00 98.31 181 ASP A CA 1
ATOM 1411 C C . ASP A 1 181 ? 24.835 9.807 -36.725 1.00 98.31 181 ASP A C 1
ATOM 1413 O O . ASP A 1 181 ? 24.553 10.032 -35.540 1.00 98.31 181 ASP A O 1
ATOM 1417 N N . SER A 1 182 ? 24.053 10.243 -37.722 1.00 98.12 182 SER A N 1
ATOM 1418 C CA . SER A 1 182 ? 22.810 10.985 -37.478 1.00 98.12 182 SER A CA 1
ATOM 1419 C C . SER A 1 182 ? 21.792 10.146 -36.691 1.00 98.12 182 SER A C 1
ATOM 1421 O O . SER A 1 182 ? 21.258 10.609 -35.678 1.00 98.12 182 SER A O 1
ATOM 1423 N N . SER A 1 183 ? 21.614 8.873 -37.066 1.00 98.06 183 SER A N 1
ATOM 1424 C CA . SER A 1 183 ? 20.687 7.952 -36.398 1.00 98.06 183 SER A CA 1
ATOM 1425 C C . SER A 1 183 ? 21.126 7.606 -34.967 1.00 98.06 183 SER A C 1
ATOM 1427 O O . SER A 1 183 ? 20.290 7.532 -34.061 1.00 98.06 183 SER A O 1
ATOM 1429 N N . PHE A 1 184 ? 22.436 7.492 -34.710 1.00 98.44 184 PHE A N 1
ATOM 1430 C CA . PHE A 1 184 ? 22.970 7.325 -33.356 1.00 98.44 184 PHE A CA 1
ATOM 1431 C C . PHE A 1 184 ? 22.749 8.572 -32.493 1.00 98.44 184 PHE A C 1
ATOM 1433 O O . PHE A 1 184 ? 22.376 8.445 -31.323 1.00 98.44 184 PHE A O 1
ATOM 1440 N N . SER A 1 185 ? 22.900 9.774 -33.060 1.00 98.44 185 SER A N 1
ATOM 1441 C CA . SER A 1 185 ? 22.575 11.028 -32.367 1.00 98.44 185 SER A CA 1
ATOM 1442 C C . SER A 1 185 ? 21.100 11.078 -31.949 1.00 98.44 185 SER A C 1
ATOM 1444 O O . SER A 1 185 ? 20.780 11.470 -30.823 1.00 98.44 185 SER A O 1
ATOM 1446 N N . GLU A 1 186 ? 20.186 10.652 -32.824 1.00 98.25 186 GLU A N 1
ATOM 1447 C CA . GLU A 1 186 ? 18.751 10.558 -32.522 1.00 98.25 186 GLU A CA 1
ATOM 1448 C C . GLU A 1 186 ? 18.433 9.504 -31.457 1.00 98.25 186 GLU A C 1
ATOM 1450 O O . GLU A 1 186 ? 17.686 9.790 -30.513 1.00 98.25 186 GLU A O 1
ATOM 1455 N N . LEU A 1 187 ? 19.037 8.315 -31.553 1.00 98.44 187 LEU A N 1
ATOM 1456 C CA . LEU A 1 187 ? 18.893 7.258 -30.553 1.00 98.44 187 LEU A CA 1
ATOM 1457 C C . LEU A 1 187 ? 19.367 7.733 -29.174 1.00 98.44 187 LEU A C 1
ATOM 1459 O O . LEU A 1 187 ? 18.652 7.551 -28.188 1.00 98.44 187 LEU A O 1
ATOM 1463 N N . PHE A 1 188 ? 20.518 8.404 -29.098 1.00 98.31 188 PHE A N 1
ATOM 1464 C CA . PHE A 1 188 ? 21.048 8.948 -27.847 1.00 98.31 188 PHE A CA 1
ATOM 1465 C C . PHE A 1 188 ? 20.119 10.014 -27.244 1.00 98.31 188 PHE A C 1
ATOM 1467 O O . PHE A 1 188 ? 19.763 9.939 -26.065 1.00 98.31 188 PHE A O 1
ATOM 1474 N N . LYS A 1 189 ? 19.617 10.951 -28.065 1.00 98.62 189 LYS A N 1
ATOM 1475 C CA . LYS A 1 189 ? 18.599 11.939 -27.650 1.00 98.62 189 LYS A CA 1
ATOM 1476 C C . LYS A 1 189 ? 17.327 11.264 -27.121 1.00 98.62 189 LYS A C 1
ATOM 1478 O O . LYS A 1 189 ? 16.708 11.770 -26.184 1.00 98.62 189 LYS A O 1
ATOM 1483 N N . ARG A 1 190 ? 16.914 10.132 -27.702 1.00 98.44 190 ARG A N 1
ATOM 1484 C CA . ARG A 1 190 ? 15.753 9.352 -27.241 1.00 98.44 190 ARG A CA 1
ATOM 1485 C C . ARG A 1 190 ? 16.030 8.618 -25.924 1.00 98.44 190 ARG A C 1
ATOM 1487 O O . ARG A 1 190 ? 15.156 8.606 -25.059 1.00 98.44 190 ARG A O 1
ATOM 1494 N N . LEU A 1 191 ? 17.227 8.060 -25.747 1.00 98.50 191 LEU A N 1
ATOM 1495 C CA . LEU A 1 191 ? 17.645 7.396 -24.508 1.00 98.50 191 LEU A CA 1
ATOM 1496 C C . LEU A 1 191 ? 17.697 8.369 -23.324 1.00 98.50 191 LEU A C 1
ATOM 1498 O O . LEU A 1 191 ? 17.122 8.069 -22.279 1.00 98.50 191 LEU A O 1
ATOM 1502 N N . GLU A 1 192 ? 18.281 9.560 -23.489 1.00 98.62 192 GLU A N 1
ATOM 1503 C CA . GLU A 1 192 ? 18.293 10.574 -22.423 1.00 98.62 192 GLU A CA 1
ATOM 1504 C C . GLU A 1 192 ? 16.873 11.065 -22.077 1.00 98.62 192 GLU A C 1
ATOM 1506 O O . GLU A 1 192 ? 16.542 11.200 -20.898 1.00 98.62 192 GLU A O 1
ATOM 1511 N N . LYS A 1 193 ? 15.971 11.217 -23.063 1.00 98.56 193 LYS A N 1
ATOM 1512 C CA . LYS A 1 193 ? 14.542 11.488 -22.793 1.00 98.56 193 LYS A CA 1
ATOM 1513 C C . LYS A 1 193 ? 13.888 10.384 -21.950 1.00 98.56 193 LYS A C 1
ATOM 1515 O O . LYS A 1 193 ? 13.185 10.693 -20.989 1.00 98.56 193 LYS A O 1
ATOM 1520 N N . TYR A 1 194 ? 14.128 9.109 -22.270 1.00 98.31 194 TYR A N 1
ATOM 1521 C CA . TYR A 1 194 ? 13.589 7.993 -21.484 1.00 98.31 194 TYR A CA 1
ATOM 1522 C C . TYR A 1 194 ? 14.185 7.912 -20.078 1.00 98.31 194 TYR A C 1
ATOM 1524 O O . TYR A 1 194 ? 13.455 7.652 -19.128 1.00 98.31 194 TYR A O 1
ATOM 1532 N N . LYS A 1 195 ? 15.479 8.185 -19.919 1.00 98.75 195 LYS A N 1
ATOM 1533 C CA . LYS A 1 195 ? 16.163 8.257 -18.620 1.00 98.75 195 LYS A CA 1
ATOM 1534 C C . LYS A 1 195 ? 15.555 9.334 -17.713 1.00 98.75 195 LYS A C 1
ATOM 1536 O O . LYS A 1 195 ? 15.306 9.057 -16.541 1.00 98.75 195 LYS A O 1
ATOM 1541 N N . VAL A 1 196 ? 15.239 10.517 -18.254 1.00 98.44 196 VAL A N 1
ATOM 1542 C CA . VAL A 1 196 ? 14.527 11.581 -17.517 1.00 98.44 196 VAL A CA 1
ATOM 1543 C C . VAL A 1 196 ? 13.114 11.136 -17.118 1.00 98.44 196 VAL A C 1
ATOM 1545 O O . VAL A 1 196 ? 12.743 11.285 -15.955 1.00 98.44 196 VAL A O 1
ATOM 1548 N N . ALA A 1 197 ? 12.350 10.532 -18.036 1.00 98.56 197 ALA A N 1
ATOM 1549 C CA . ALA A 1 197 ? 11.004 10.028 -17.741 1.00 98.56 197 ALA A CA 1
ATOM 1550 C C . ALA A 1 197 ? 11.005 8.893 -16.695 1.00 98.56 197 ALA A C 1
ATOM 1552 O O . ALA A 1 197 ? 10.187 8.882 -15.781 1.00 98.56 197 ALA A O 1
ATOM 1553 N N . LEU A 1 198 ? 11.962 7.963 -16.763 1.00 98.50 198 LEU A N 1
ATOM 1554 C CA . LEU A 1 198 ? 12.148 6.929 -15.739 1.00 98.50 198 LEU A CA 1
ATOM 1555 C C . LEU A 1 198 ? 12.509 7.537 -14.375 1.00 98.50 198 LEU A C 1
ATOM 1557 O O . LEU A 1 198 ? 12.061 7.033 -13.347 1.00 98.50 198 LEU A O 1
ATOM 1561 N N . GLY A 1 199 ? 13.277 8.631 -14.354 1.00 98.50 199 GLY A N 1
ATOM 1562 C CA . GLY A 1 199 ? 13.568 9.389 -13.136 1.00 98.50 199 GLY A CA 1
ATOM 1563 C C . GLY A 1 199 ? 12.316 9.998 -12.495 1.00 98.50 199 GLY A C 1
ATOM 1564 O O . GLY A 1 199 ? 12.129 9.869 -11.284 1.00 98.50 199 GLY A O 1
ATOM 1565 N N . SER A 1 200 ? 11.425 10.610 -13.285 1.00 98.25 200 SER A N 1
ATOM 1566 C CA . SER A 1 200 ? 10.173 11.167 -12.754 1.00 98.25 200 SER A CA 1
ATOM 1567 C C . SER A 1 200 ? 9.191 10.082 -12.303 1.00 98.25 200 SER A C 1
ATOM 1569 O O . SER A 1 200 ? 8.582 10.237 -11.244 1.00 98.25 200 SER A O 1
ATOM 1571 N N . TYR A 1 201 ? 9.088 8.957 -13.023 1.00 98.56 201 TYR A N 1
ATOM 1572 C CA . TYR A 1 201 ? 8.262 7.824 -12.592 1.00 98.56 201 TYR A CA 1
ATOM 1573 C C . TYR A 1 201 ? 8.738 7.221 -11.264 1.00 98.56 201 TYR A C 1
ATOM 1575 O O . TYR A 1 201 ? 7.904 6.989 -10.393 1.00 98.56 201 TYR A O 1
ATOM 1583 N N . LYS A 1 202 ? 10.054 7.052 -11.058 1.00 98.69 202 LYS A N 1
ATOM 1584 C CA . LYS A 1 202 ? 10.610 6.590 -9.770 1.00 98.69 202 LYS A CA 1
ATOM 1585 C C . LYS A 1 202 ? 10.259 7.528 -8.615 1.00 98.69 202 LYS A C 1
ATOM 1587 O O . LYS A 1 202 ? 9.758 7.075 -7.592 1.00 98.69 202 LYS A O 1
ATOM 1592 N N . LYS A 1 203 ? 10.429 8.842 -8.799 1.00 98.69 203 LYS A N 1
ATOM 1593 C CA . LYS A 1 203 ? 10.061 9.832 -7.771 1.00 98.69 203 LYS A CA 1
ATOM 1594 C C . LYS A 1 203 ? 8.555 9.820 -7.462 1.00 98.69 203 LYS A C 1
ATOM 1596 O O . LYS A 1 203 ? 8.154 9.993 -6.311 1.00 98.69 203 LYS A O 1
ATOM 1601 N N . ASN A 1 204 ? 7.713 9.610 -8.475 1.00 98.44 204 ASN A N 1
ATOM 1602 C CA . ASN A 1 204 ? 6.268 9.467 -8.293 1.00 98.44 204 ASN A CA 1
ATOM 1603 C C . ASN A 1 204 ? 5.914 8.184 -7.517 1.00 98.44 204 ASN A C 1
ATOM 1605 O O . ASN A 1 204 ? 5.100 8.227 -6.599 1.00 98.44 204 ASN A O 1
ATOM 1609 N N . GLU A 1 205 ? 6.565 7.062 -7.834 1.00 98.38 205 GLU A N 1
ATOM 1610 C CA . GLU A 1 205 ? 6.426 5.790 -7.115 1.00 98.38 205 GLU A CA 1
ATOM 1611 C C . GLU A 1 205 ? 6.825 5.920 -5.634 1.00 98.38 205 GLU A C 1
ATOM 1613 O O . GLU A 1 205 ? 6.079 5.485 -4.758 1.00 98.38 205 GLU A O 1
ATOM 1618 N N . GLU A 1 206 ? 7.959 6.564 -5.343 1.00 98.62 206 GLU A N 1
ATOM 1619 C CA . GLU A 1 206 ? 8.417 6.865 -3.977 1.00 98.62 206 GLU A CA 1
ATOM 1620 C C . GLU A 1 206 ? 7.402 7.724 -3.209 1.00 98.62 206 GLU A C 1
ATOM 1622 O O . GLU A 1 206 ? 7.072 7.418 -2.062 1.00 98.62 206 GLU A O 1
ATOM 1627 N N . THR A 1 207 ? 6.853 8.757 -3.859 1.00 98.62 207 THR A N 1
ATOM 1628 C CA . THR A 1 207 ? 5.843 9.651 -3.267 1.00 98.62 207 THR A CA 1
ATOM 1629 C C . THR A 1 207 ? 4.560 8.885 -2.930 1.00 98.62 207 THR A C 1
ATOM 1631 O O . THR A 1 207 ? 4.076 8.951 -1.801 1.00 98.62 207 THR A O 1
ATOM 1634 N N . LEU A 1 208 ? 4.039 8.092 -3.875 1.00 98.69 208 LEU A N 1
ATOM 1635 C CA . LEU A 1 208 ? 2.836 7.274 -3.678 1.00 98.69 208 LEU A CA 1
ATOM 1636 C C . LEU A 1 208 ? 3.029 6.213 -2.583 1.00 98.69 208 LEU A C 1
ATOM 1638 O O . LEU A 1 208 ? 2.132 6.013 -1.762 1.00 98.69 208 LEU A O 1
ATOM 1642 N N . LYS A 1 209 ? 4.206 5.572 -2.526 1.00 98.75 209 LYS A N 1
ATOM 1643 C CA . LYS A 1 209 ? 4.578 4.648 -1.441 1.00 98.75 209 LYS A CA 1
ATOM 1644 C C . LYS A 1 209 ? 4.607 5.347 -0.083 1.00 98.75 209 LYS A C 1
ATOM 1646 O O . LYS A 1 209 ? 4.085 4.791 0.880 1.00 98.75 209 LYS A O 1
ATOM 1651 N N . GLY A 1 210 ? 5.157 6.562 -0.011 1.00 98.56 210 GLY A N 1
ATOM 1652 C CA . GLY A 1 210 ? 5.138 7.395 1.194 1.00 98.56 210 GLY A CA 1
ATOM 1653 C C . GLY A 1 210 ? 3.714 7.659 1.689 1.00 98.56 210 GLY A C 1
ATOM 1654 O O . GLY A 1 210 ? 3.384 7.308 2.821 1.00 98.56 210 GLY A O 1
ATOM 1655 N N . CYS A 1 211 ? 2.839 8.169 0.816 1.00 98.50 211 CYS A N 1
ATOM 1656 C CA . CYS A 1 211 ? 1.438 8.432 1.159 1.00 98.50 211 CYS A CA 1
ATOM 1657 C C . CYS A 1 211 ? 0.695 7.164 1.622 1.00 98.50 211 CYS A C 1
ATOM 1659 O O . CYS A 1 211 ? 0.000 7.193 2.637 1.00 98.50 211 CYS A O 1
ATOM 1661 N N . ALA A 1 212 ? 0.865 6.035 0.924 1.00 98.56 212 ALA A N 1
ATOM 1662 C CA . ALA A 1 212 ? 0.255 4.763 1.318 1.00 98.56 212 ALA A CA 1
ATOM 1663 C C . ALA A 1 212 ? 0.740 4.291 2.704 1.00 98.56 212 ALA A C 1
ATOM 1665 O O . ALA A 1 212 ? -0.066 3.863 3.535 1.00 98.56 212 ALA A O 1
ATOM 1666 N N . GLN A 1 213 ? 2.040 4.421 2.981 1.00 98.69 213 GLN A N 1
ATOM 1667 C CA . GLN A 1 213 ? 2.626 4.064 4.272 1.00 98.69 213 GLN A CA 1
ATOM 1668 C C . GLN A 1 213 ? 2.107 4.961 5.408 1.00 98.69 213 GLN A C 1
ATOM 1670 O O . GLN A 1 213 ? 1.817 4.461 6.496 1.00 98.69 213 GLN A O 1
ATOM 1675 N N . GLU A 1 214 ? 1.929 6.263 5.165 1.00 98.56 214 GLU A N 1
ATOM 1676 C CA . GLU A 1 214 ? 1.314 7.177 6.136 1.00 98.56 214 GLU A CA 1
ATOM 1677 C C . GLU A 1 214 ? -0.127 6.784 6.478 1.00 98.56 214 GLU A C 1
ATOM 1679 O O . GLU A 1 214 ? -0.487 6.771 7.658 1.00 98.56 214 GLU A O 1
ATOM 1684 N N . TYR A 1 215 ? -0.950 6.429 5.484 1.00 98.56 215 TYR A N 1
ATOM 1685 C CA . TYR A 1 215 ? -2.316 5.960 5.741 1.00 98.56 215 TYR A CA 1
ATOM 1686 C C . TYR A 1 215 ? -2.328 4.678 6.583 1.00 98.56 215 TYR A C 1
ATOM 1688 O O . TYR A 1 215 ? -3.090 4.603 7.547 1.00 98.56 215 TYR A O 1
ATOM 1696 N N . LEU A 1 216 ? -1.442 3.714 6.303 1.00 98.62 216 LEU A N 1
ATOM 1697 C CA . LEU A 1 216 ? -1.307 2.496 7.115 1.00 98.62 216 LEU A CA 1
ATOM 1698 C C . LEU A 1 216 ? -0.926 2.797 8.575 1.00 98.62 216 LEU A C 1
ATOM 1700 O O . LEU A 1 216 ? -1.450 2.162 9.489 1.00 98.62 216 LEU A O 1
ATOM 1704 N N . VAL A 1 217 ? -0.047 3.776 8.816 1.00 98.69 217 VAL A N 1
ATOM 1705 C CA . VAL A 1 217 ? 0.313 4.209 10.179 1.00 98.69 217 VAL A CA 1
ATOM 1706 C C . VAL A 1 217 ? -0.870 4.882 10.884 1.00 98.69 217 VAL A C 1
ATOM 1708 O O . VAL A 1 217 ? -1.115 4.601 12.058 1.00 98.69 217 VAL A O 1
ATOM 1711 N N . ARG A 1 218 ? -1.635 5.731 10.183 1.00 98.69 218 ARG A N 1
ATOM 1712 C CA . ARG A 1 218 ? -2.832 6.392 10.743 1.00 98.69 218 ARG A CA 1
ATOM 1713 C C . ARG A 1 218 ? -3.926 5.382 11.100 1.00 98.69 218 ARG A C 1
ATOM 1715 O O . ARG A 1 218 ? -4.460 5.459 12.202 1.00 98.69 218 ARG A O 1
ATOM 1722 N N . ILE A 1 219 ? -4.199 4.414 10.219 1.00 98.56 219 ILE A N 1
ATOM 1723 C CA . ILE A 1 219 ? -5.176 3.338 10.456 1.00 98.56 219 ILE A CA 1
ATOM 1724 C C . ILE A 1 219 ? -4.799 2.549 11.714 1.00 98.56 219 ILE A C 1
ATOM 1726 O O . ILE A 1 219 ? -5.594 2.498 12.647 1.00 98.56 219 ILE A O 1
ATOM 1730 N N . ARG A 1 220 ? -3.555 2.055 11.813 1.00 98.75 220 ARG A N 1
ATOM 1731 C CA . ARG A 1 220 ? -3.080 1.307 12.995 1.00 98.75 220 ARG A CA 1
ATOM 1732 C C . ARG A 1 220 ? -3.198 2.092 14.303 1.00 98.75 220 ARG A C 1
ATOM 1734 O O . ARG A 1 220 ? -3.486 1.509 15.346 1.00 98.75 220 ARG A O 1
ATOM 1741 N N . LYS A 1 221 ? -2.974 3.410 14.266 1.00 98.75 221 LYS A N 1
ATOM 1742 C CA . LYS A 1 221 ? -3.109 4.274 15.446 1.00 98.75 221 LYS A CA 1
ATOM 1743 C C . LYS A 1 221 ? -4.565 4.375 15.915 1.00 98.75 221 LYS A C 1
ATOM 1745 O O . LYS A 1 221 ? -4.814 4.286 17.117 1.00 98.75 221 LYS A O 1
ATOM 1750 N N . GLU A 1 222 ? -5.518 4.541 14.999 1.00 98.38 222 GLU A N 1
ATOM 1751 C CA . GLU A 1 222 ? -6.944 4.570 15.358 1.00 98.38 222 GLU A CA 1
ATOM 1752 C C . GLU A 1 222 ? -7.482 3.171 15.714 1.00 98.38 222 GLU A C 1
ATOM 1754 O O . GLU A 1 222 ? -8.276 3.062 16.644 1.00 98.38 222 GLU A O 1
ATOM 1759 N N . GLU A 1 223 ? -6.988 2.091 15.095 1.00 98.62 223 GLU A N 1
ATOM 1760 C CA . GLU A 1 223 ? -7.266 0.704 15.516 1.00 98.62 223 GLU A CA 1
ATOM 1761 C C . GLU A 1 223 ? -6.822 0.457 16.967 1.00 98.62 223 GLU A C 1
ATOM 1763 O O . GLU A 1 223 ? -7.602 -0.038 17.783 1.00 98.62 223 GLU A O 1
ATOM 1768 N N . GLN A 1 224 ? -5.598 0.865 17.326 1.00 98.75 224 GLN A N 1
ATOM 1769 C CA . GLN A 1 224 ? -5.093 0.769 18.699 1.00 98.75 224 GLN A CA 1
ATOM 1770 C C . GLN A 1 224 ? -5.936 1.607 19.671 1.00 98.75 224 GLN A C 1
ATOM 1772 O O . GLN A 1 224 ? -6.275 1.143 20.761 1.00 98.75 224 GLN A O 1
ATOM 1777 N N . ARG A 1 225 ? -6.305 2.834 19.285 1.00 98.62 225 ARG A N 1
ATOM 1778 C CA . ARG A 1 225 ? -7.149 3.723 20.098 1.00 98.62 225 ARG A CA 1
ATOM 1779 C C . ARG A 1 225 ? -8.541 3.131 20.329 1.00 98.62 225 ARG A C 1
ATOM 1781 O O . ARG A 1 225 ? -9.024 3.151 21.461 1.00 98.62 225 ARG A O 1
ATOM 1788 N N . TYR A 1 226 ? -9.158 2.587 19.279 1.00 98.69 226 TYR A N 1
ATOM 1789 C CA . TYR A 1 226 ? -10.435 1.884 19.357 1.00 98.69 226 TYR A CA 1
ATOM 1790 C C . TYR A 1 226 ? -10.337 0.673 20.288 1.00 98.69 226 TYR A C 1
ATOM 1792 O O . TYR A 1 226 ? -11.183 0.522 21.166 1.00 98.69 226 TYR A O 1
ATOM 1800 N N . GLN A 1 227 ? -9.288 -0.144 20.156 1.00 98.69 227 GLN A N 1
ATOM 1801 C CA . GLN A 1 227 ? -9.115 -1.340 20.978 1.00 98.69 227 GLN A CA 1
ATOM 1802 C C . GLN A 1 227 ? -8.959 -1.007 22.471 1.00 98.69 227 GLN A C 1
ATOM 1804 O O . GLN A 1 227 ? -9.606 -1.650 23.296 1.00 98.69 227 GLN A O 1
ATOM 1809 N N . THR A 1 228 ? -8.185 0.029 22.818 1.00 98.50 228 THR A N 1
ATOM 1810 C CA . THR A 1 228 ? -8.048 0.517 24.206 1.00 98.50 228 THR A CA 1
ATOM 1811 C C . THR A 1 228 ? -9.371 1.045 24.767 1.00 98.50 228 THR A C 1
ATOM 1813 O O . THR A 1 228 ? -9.726 0.752 25.909 1.00 98.50 228 THR A O 1
ATOM 1816 N N . LEU A 1 229 ? -10.124 1.819 23.974 1.00 98.69 229 LEU A N 1
ATOM 1817 C CA . LEU A 1 229 ? -11.429 2.333 24.398 1.00 98.69 229 LEU A CA 1
ATOM 1818 C C . LEU A 1 229 ? -12.434 1.191 24.595 1.00 98.69 229 LEU A C 1
ATOM 1820 O O . LEU A 1 229 ? -13.142 1.164 25.601 1.00 98.69 229 LEU A O 1
ATOM 1824 N N . LYS A 1 230 ? -12.452 0.230 23.667 1.00 98.81 230 LYS A N 1
ATOM 1825 C CA . LYS A 1 230 ? -13.292 -0.964 23.725 1.00 98.81 230 LYS A CA 1
ATOM 1826 C C . LYS A 1 230 ? -13.033 -1.748 25.011 1.00 98.81 230 LYS A C 1
ATOM 1828 O O . LYS A 1 230 ? -13.967 -1.892 25.798 1.00 98.81 230 LYS A O 1
ATOM 1833 N N . SER A 1 231 ? -11.786 -2.150 25.280 1.00 98.38 231 SER A N 1
ATOM 1834 C CA . SER A 1 231 ? -11.453 -2.925 26.484 1.00 98.38 231 SER A CA 1
ATOM 1835 C C . SER A 1 231 ? -11.810 -2.183 27.775 1.00 98.38 231 SER A C 1
ATOM 1837 O O . SER A 1 231 ? -12.368 -2.783 28.686 1.00 98.38 231 SER A O 1
ATOM 1839 N N . TYR A 1 232 ? -11.581 -0.866 27.831 1.00 98.62 232 TYR A N 1
ATOM 1840 C CA . TYR A 1 232 ? -11.968 -0.031 28.975 1.00 98.62 232 TYR A CA 1
ATOM 1841 C C . TYR A 1 232 ? -13.488 0.001 29.208 1.00 98.62 232 TYR A C 1
ATOM 1843 O O . TYR A 1 232 ? -13.955 -0.059 30.348 1.00 98.62 232 TYR A O 1
ATOM 1851 N N . THR A 1 233 ? -14.285 0.093 28.136 1.00 98.50 233 THR A N 1
ATOM 1852 C CA . THR A 1 233 ? -15.752 0.050 28.252 1.00 98.50 233 THR A CA 1
ATOM 1853 C C . THR A 1 233 ? -16.269 -1.342 28.609 1.00 98.50 233 THR A C 1
ATOM 1855 O O . THR A 1 233 ? -17.176 -1.446 29.433 1.00 98.50 233 THR A O 1
ATOM 1858 N N . GLU A 1 234 ? -15.671 -2.403 28.060 1.00 98.50 234 GLU A N 1
ATOM 1859 C CA . GLU A 1 234 ? -16.003 -3.796 28.381 1.00 98.50 234 GLU A CA 1
ATOM 1860 C C . GLU A 1 234 ? -15.701 -4.111 29.856 1.00 98.50 234 GLU A C 1
ATOM 1862 O O . GLU A 1 234 ? -16.560 -4.656 30.546 1.00 98.50 234 GLU A O 1
ATOM 1867 N N . GLU A 1 235 ? -14.548 -3.678 30.376 1.00 98.75 235 GLU A N 1
ATOM 1868 C CA . GLU A 1 235 ? -14.172 -3.817 31.791 1.00 98.75 235 GLU A CA 1
ATOM 1869 C C . GLU A 1 235 ? -15.147 -3.074 32.719 1.00 98.75 235 GLU A C 1
ATOM 1871 O O . GLU A 1 235 ? -15.659 -3.653 33.682 1.00 98.75 235 GLU A O 1
ATOM 1876 N N . LYS A 1 236 ? -15.486 -1.815 32.402 1.00 98.69 236 LYS A N 1
ATOM 1877 C CA . LYS A 1 236 ? -16.473 -1.040 33.176 1.00 98.69 236 LYS A CA 1
ATOM 1878 C C . LYS A 1 236 ? -17.862 -1.679 33.187 1.00 98.69 236 LYS A C 1
ATOM 1880 O O . LYS A 1 236 ? -18.505 -1.702 34.236 1.00 98.69 236 LYS A O 1
ATOM 1885 N N . ILE A 1 237 ? -18.322 -2.195 32.047 1.00 98.69 237 ILE A N 1
ATOM 1886 C CA . ILE A 1 237 ? -19.606 -2.904 31.947 1.00 98.69 237 ILE A CA 1
ATOM 1887 C C . ILE A 1 237 ? -19.549 -4.216 32.738 1.00 98.69 237 ILE A C 1
ATOM 1889 O O . ILE A 1 237 ? -20.492 -4.521 33.467 1.00 98.69 237 ILE A O 1
ATOM 1893 N N . SER A 1 238 ? -18.443 -4.963 32.655 1.00 98.69 238 SER A N 1
ATOM 1894 C CA . SER A 1 238 ? -18.236 -6.192 33.428 1.00 98.69 238 SER A CA 1
ATOM 1895 C C . SER A 1 238 ? -18.337 -5.930 34.930 1.00 98.69 238 SER A C 1
ATOM 1897 O O . SER A 1 238 ? -19.115 -6.595 35.611 1.00 98.69 238 SER A O 1
ATOM 1899 N N . LYS A 1 239 ? -17.640 -4.904 35.434 1.00 98.62 239 LYS A N 1
ATOM 1900 C CA . LYS A 1 239 ? -17.669 -4.537 36.856 1.00 98.62 239 LYS A CA 1
ATOM 1901 C C . LYS A 1 239 ? -19.062 -4.100 37.328 1.00 98.62 239 LYS A C 1
ATOM 1903 O O . LYS A 1 239 ? -19.533 -4.564 38.360 1.00 98.62 239 LYS A O 1
ATOM 1908 N N . ALA A 1 240 ? -19.763 -3.268 36.555 1.00 98.44 240 ALA A N 1
ATOM 1909 C CA . ALA A 1 240 ? -21.128 -2.856 36.896 1.00 98.44 240 ALA A CA 1
ATOM 1910 C C . ALA A 1 240 ? -22.122 -4.039 36.894 1.00 98.44 240 ALA A C 1
ATOM 1912 O O . ALA A 1 240 ? -23.052 -4.080 37.705 1.00 98.44 240 ALA A O 1
ATOM 1913 N N . ASN A 1 241 ? -21.925 -5.020 36.005 1.00 98.44 241 ASN A N 1
ATOM 1914 C CA . ASN A 1 241 ? -22.711 -6.255 35.977 1.00 98.44 241 ASN A CA 1
ATOM 1915 C C . ASN A 1 241 ? -22.413 -7.160 37.183 1.00 98.44 241 ASN A C 1
ATOM 1917 O O . ASN A 1 241 ? -23.345 -7.749 37.732 1.00 98.44 241 ASN A O 1
ATOM 1921 N N . GLU A 1 242 ? -21.151 -7.246 37.609 1.00 98.62 242 GLU A N 1
ATOM 1922 C CA . GLU A 1 242 ? -20.719 -7.973 38.807 1.00 98.62 242 GLU A CA 1
ATOM 1923 C C . GLU A 1 242 ? -21.336 -7.364 40.075 1.00 98.62 242 GLU A C 1
ATOM 1925 O O . GLU A 1 242 ? -22.080 -8.051 40.774 1.00 98.62 242 GLU A O 1
ATOM 1930 N N . GLU A 1 243 ? -21.175 -6.052 40.291 1.00 98.56 243 GLU A N 1
ATOM 1931 C CA . GLU A 1 243 ? -21.799 -5.307 41.400 1.00 98.56 243 GLU A CA 1
ATOM 1932 C C . GLU A 1 243 ? -23.335 -5.472 41.409 1.00 98.56 243 GLU A C 1
ATOM 1934 O O . GLU A 1 243 ? -23.953 -5.719 42.449 1.00 98.56 243 GLU A O 1
ATOM 1939 N N . THR A 1 244 ? -23.972 -5.421 40.233 1.00 98.44 244 THR A N 1
ATOM 1940 C CA . THR A 1 244 ? -25.417 -5.679 40.085 1.00 98.44 244 THR A CA 1
ATOM 1941 C C . THR A 1 244 ? -25.786 -7.120 40.459 1.00 98.44 244 THR A C 1
ATOM 1943 O O . THR A 1 244 ? -26.839 -7.359 41.061 1.00 98.44 244 THR A O 1
ATOM 1946 N N . GLY A 1 245 ? -24.944 -8.094 40.108 1.00 98.62 245 GLY A N 1
ATOM 1947 C CA . GLY A 1 245 ? -25.099 -9.502 40.470 1.00 98.62 245 GLY A CA 1
ATOM 1948 C C . GLY A 1 245 ? -24.990 -9.728 41.977 1.00 98.62 245 GLY A C 1
ATOM 1949 O O . GLY A 1 245 ? -25.862 -10.379 42.560 1.00 98.62 245 GLY A O 1
ATOM 1950 N N . GLU A 1 246 ? -23.983 -9.132 42.621 1.00 98.56 246 GLU A N 1
ATOM 1951 C CA . GLU A 1 246 ? -23.790 -9.183 44.073 1.00 98.56 246 GLU A CA 1
ATOM 1952 C C . GLU A 1 246 ? -24.983 -8.601 44.834 1.00 98.56 246 GLU A C 1
ATOM 1954 O O . GLU A 1 246 ? -25.517 -9.254 45.733 1.00 98.56 246 GLU A O 1
ATOM 1959 N N . VAL A 1 247 ? -25.445 -7.402 44.456 1.00 98.69 247 VAL A N 1
ATOM 1960 C CA . VAL A 1 247 ? -26.591 -6.743 45.105 1.00 98.69 247 VAL A CA 1
ATOM 1961 C C . VAL A 1 247 ? -27.861 -7.581 44.947 1.00 98.69 247 VAL A C 1
ATOM 1963 O O . VAL A 1 247 ? -28.572 -7.807 45.927 1.00 98.69 247 VAL A O 1
ATOM 1966 N N . ARG A 1 248 ? -28.132 -8.123 43.750 1.00 98.50 248 ARG A N 1
ATOM 1967 C CA . ARG A 1 248 ? -29.278 -9.028 43.527 1.00 98.50 248 ARG A CA 1
ATOM 1968 C C . ARG A 1 248 ? -29.173 -10.308 44.358 1.00 98.50 248 ARG A C 1
ATOM 1970 O O . ARG A 1 248 ? -30.183 -10.757 44.897 1.00 98.50 248 ARG A O 1
ATOM 1977 N N . SER A 1 249 ? -27.978 -10.888 44.470 1.00 98.69 249 SER A N 1
ATOM 1978 C CA . SER A 1 249 ? -27.727 -12.085 45.282 1.00 98.69 249 SER A CA 1
ATOM 1979 C C . SER A 1 249 ? -27.973 -11.812 46.770 1.00 98.69 249 SER A C 1
ATOM 1981 O O . SER A 1 249 ? -28.712 -12.550 47.426 1.00 98.69 249 SER A O 1
ATOM 1983 N N . ARG A 1 250 ? -27.446 -10.691 47.282 1.00 98.56 250 ARG A N 1
ATOM 1984 C CA . ARG A 1 250 ? -27.611 -10.245 48.672 1.00 98.56 250 ARG A CA 1
ATOM 1985 C C . ARG A 1 250 ? -29.077 -9.985 49.017 1.00 98.56 250 ARG A C 1
ATOM 1987 O O . ARG A 1 250 ? -29.588 -10.590 49.954 1.00 98.56 250 ARG A O 1
ATOM 1994 N N . LEU A 1 251 ? -29.782 -9.196 48.203 1.00 98.38 251 LEU A N 1
ATOM 1995 C CA . LEU A 1 251 ? -31.213 -8.929 48.392 1.00 98.38 251 LEU A CA 1
ATOM 1996 C C . LEU A 1 251 ? -32.054 -10.213 48.314 1.00 98.38 251 LEU A C 1
ATOM 1998 O O . LEU A 1 251 ? -32.994 -10.381 49.086 1.00 98.38 251 LEU A O 1
ATOM 2002 N N . LYS A 1 252 ? -31.707 -11.164 47.436 1.00 98.62 252 LYS A N 1
ATOM 2003 C CA . LYS A 1 252 ? -32.380 -12.472 47.374 1.00 98.62 252 LYS A CA 1
ATOM 2004 C C . LYS A 1 252 ? -32.174 -13.287 48.657 1.00 98.62 252 LYS A C 1
ATOM 2006 O O . LYS A 1 252 ? -33.118 -13.937 49.116 1.00 98.62 252 LYS A O 1
ATOM 2011 N N . ALA A 1 253 ? -30.976 -13.252 49.243 1.00 98.50 253 ALA A N 1
ATOM 2012 C CA . ALA A 1 253 ? -30.693 -13.893 50.526 1.00 98.50 253 ALA A CA 1
ATOM 2013 C C . ALA A 1 253 ? -31.451 -13.213 51.683 1.00 98.50 253 ALA A C 1
ATOM 2015 O O . ALA A 1 253 ? -32.095 -13.905 52.472 1.00 98.50 253 ALA A O 1
ATOM 2016 N N . GLU A 1 254 ? -31.459 -11.878 51.737 1.00 98.38 254 GLU A N 1
ATOM 2017 C CA . GLU A 1 254 ? -32.202 -11.090 52.733 1.00 98.38 254 GLU A CA 1
ATOM 2018 C C . GLU A 1 254 ? -33.714 -11.345 52.660 1.00 98.38 254 GLU A C 1
ATOM 2020 O O . GLU A 1 254 ? -34.326 -11.665 53.678 1.00 98.38 254 GLU A O 1
ATOM 2025 N N . VAL A 1 255 ? -34.315 -11.306 51.463 1.00 98.31 255 VAL A N 1
ATOM 2026 C CA . VAL A 1 255 ? -35.739 -11.632 51.252 1.00 98.31 255 VAL A CA 1
ATOM 2027 C C . VAL A 1 255 ? -36.055 -13.055 51.713 1.00 98.31 255 VAL A C 1
ATOM 2029 O O . VAL A 1 255 ? -37.065 -13.267 52.383 1.00 98.31 255 VAL A O 1
ATOM 2032 N N . SER A 1 256 ? -35.184 -14.026 51.420 1.00 98.25 256 SER A N 1
ATOM 2033 C CA . SER A 1 256 ? -35.363 -15.415 51.873 1.00 98.25 256 SER A CA 1
ATOM 2034 C C . SER A 1 256 ? -35.294 -15.529 53.404 1.00 98.25 256 SER A C 1
ATOM 2036 O O . SER A 1 256 ? -36.098 -16.237 54.012 1.00 98.25 256 SER A O 1
ATOM 2038 N N . GLY A 1 257 ? -34.374 -14.795 54.041 1.00 98.44 257 GLY A N 1
ATOM 2039 C CA . GLY A 1 257 ? -34.241 -14.725 55.499 1.00 98.44 257 GLY A CA 1
ATOM 2040 C C . GLY A 1 257 ? -35.447 -14.071 56.178 1.00 98.44 257 GLY A C 1
ATOM 2041 O O . GLY A 1 257 ? -36.010 -14.640 57.115 1.00 98.44 257 GLY A O 1
ATOM 2042 N N . LEU A 1 258 ? -35.902 -12.923 55.668 1.00 98.31 258 LEU A N 1
ATOM 2043 C CA . LEU A 1 258 ? -37.098 -12.227 56.154 1.00 98.31 258 LEU A CA 1
ATOM 2044 C C . LEU A 1 258 ? -38.366 -13.067 55.953 1.00 98.31 258 LEU A C 1
ATOM 2046 O O . LEU A 1 258 ? -39.207 -13.123 56.846 1.00 98.31 258 LEU A O 1
ATOM 2050 N N . GLN A 1 259 ? -38.491 -13.788 54.835 1.00 98.50 259 GLN A N 1
ATOM 2051 C CA . GLN A 1 259 ? -39.619 -14.692 54.595 1.00 98.50 259 GLN A CA 1
ATOM 2052 C C . GLN A 1 259 ? -39.637 -15.872 55.584 1.00 98.50 259 GLN A C 1
ATOM 2054 O O . GLN A 1 259 ? -40.712 -16.292 56.021 1.00 98.50 259 GLN A O 1
ATOM 2059 N N . ALA A 1 260 ? -38.468 -16.386 55.983 1.00 98.44 260 ALA A N 1
ATOM 2060 C CA . ALA A 1 260 ? -38.362 -17.405 57.028 1.00 98.44 260 ALA A CA 1
ATOM 2061 C C . ALA A 1 260 ? -38.713 -16.852 58.425 1.00 98.44 260 ALA A C 1
ATOM 2063 O O . ALA A 1 260 ? -39.431 -17.512 59.178 1.00 98.44 260 ALA A O 1
ATOM 2064 N N . GLN A 1 261 ? -38.270 -15.632 58.757 1.00 98.19 261 GLN A N 1
ATOM 2065 C CA . GLN A 1 261 ? -38.633 -14.953 60.010 1.00 98.19 261 GLN A CA 1
ATOM 2066 C C . GLN A 1 261 ? -40.138 -14.660 60.088 1.00 98.19 261 GLN A C 1
ATOM 2068 O O . GLN A 1 261 ? -40.767 -14.978 61.095 1.00 98.19 261 GLN A O 1
ATOM 2073 N N . LEU A 1 262 ? -40.732 -14.143 59.006 1.00 98.38 262 LEU A N 1
ATOM 2074 C CA . LEU A 1 262 ? -42.168 -13.877 58.908 1.00 98.38 262 LEU A CA 1
ATOM 2075 C C . LEU A 1 262 ? -42.989 -15.146 59.165 1.00 98.38 262 LEU A C 1
ATOM 2077 O O . LEU A 1 262 ? -43.903 -15.120 59.984 1.00 98.38 262 LEU A O 1
ATOM 2081 N N . ARG A 1 263 ? -42.625 -16.274 58.537 1.00 98.31 263 ARG A N 1
ATOM 2082 C CA . ARG A 1 263 ? -43.281 -17.570 58.788 1.00 98.31 263 ARG A CA 1
ATOM 2083 C C . ARG A 1 263 ? -43.148 -18.025 60.242 1.00 98.31 263 ARG A C 1
ATOM 2085 O O . ARG A 1 263 ? -44.104 -18.562 60.794 1.00 98.31 263 ARG A O 1
ATOM 2092 N N . ARG A 1 264 ? -41.986 -17.817 60.872 1.00 98.31 264 ARG A N 1
ATOM 2093 C CA . ARG A 1 264 ? -41.759 -18.180 62.280 1.00 98.31 264 ARG A CA 1
ATOM 2094 C C . ARG A 1 264 ? -42.658 -17.381 63.226 1.00 98.31 264 ARG A C 1
ATOM 2096 O O . ARG A 1 264 ? -43.272 -17.981 64.104 1.00 98.31 264 ARG A O 1
ATOM 2103 N N . GLU A 1 265 ? -42.749 -16.064 63.052 1.00 97.56 265 GLU A N 1
ATOM 2104 C CA . GLU A 1 265 ? -43.617 -15.238 63.900 1.00 97.56 265 GLU A CA 1
ATOM 2105 C C . GLU A 1 265 ? -45.107 -15.470 63.594 1.00 97.56 265 GLU A C 1
ATOM 2107 O O . GLU A 1 265 ? -45.889 -15.558 64.532 1.00 97.56 265 GLU A O 1
ATOM 2112 N N . GLN A 1 266 ? -45.499 -15.708 62.334 1.00 98.06 266 GLN A N 1
ATOM 2113 C CA . GLN A 1 266 ? -46.870 -16.121 61.981 1.00 98.06 266 GLN A CA 1
ATOM 2114 C C . GLN A 1 266 ? -47.300 -17.402 62.715 1.00 98.06 266 GLN A C 1
ATOM 2116 O O . GLN A 1 266 ? -48.361 -17.427 63.336 1.00 98.06 266 GLN A O 1
ATOM 2121 N N . LEU A 1 267 ? -46.460 -18.445 62.704 1.00 98.25 267 LEU A N 1
ATOM 2122 C CA . LEU A 1 267 ? -46.733 -19.696 63.427 1.00 98.25 267 LEU A CA 1
ATOM 2123 C C . LEU A 1 267 ? -46.792 -19.493 64.949 1.00 98.25 267 LEU A C 1
ATOM 2125 O O . LEU A 1 267 ? -47.567 -20.157 65.633 1.00 98.25 267 LEU A O 1
ATOM 2129 N N . LYS A 1 268 ? -45.993 -18.567 65.489 1.00 98.38 268 LYS A N 1
ATOM 2130 C CA . LYS A 1 268 ? -45.993 -18.226 66.917 1.00 98.38 268 LYS A CA 1
ATOM 2131 C C . LYS A 1 268 ? -47.249 -17.452 67.326 1.00 98.38 268 LYS A C 1
ATOM 2133 O O . LYS A 1 268 ? -47.821 -17.782 68.360 1.00 98.38 268 LYS A O 1
ATOM 2138 N N . SER A 1 269 ? -47.708 -16.492 66.521 1.00 97.25 269 SER A N 1
ATOM 2139 C CA . SER A 1 269 ? -49.002 -15.826 66.724 1.00 97.25 269 SER A CA 1
ATOM 2140 C C . SER A 1 269 ? -50.148 -16.834 66.689 1.00 97.25 269 SER A C 1
ATOM 2142 O O . SER A 1 269 ? -50.913 -16.898 67.644 1.00 97.25 269 SER A O 1
ATOM 2144 N N . GLN A 1 270 ? -50.192 -17.704 65.675 1.00 98.06 270 GLN A N 1
ATOM 2145 C CA . GLN A 1 270 ? -51.215 -18.748 65.556 1.00 98.06 270 GLN A CA 1
ATOM 2146 C C . GLN A 1 270 ? -51.216 -19.720 66.754 1.00 98.06 270 GLN A C 1
ATOM 2148 O O . GLN A 1 270 ? -52.273 -20.130 67.232 1.00 98.06 270 GLN A O 1
ATOM 2153 N N . ALA A 1 271 ? -50.038 -20.079 67.276 1.00 97.94 271 ALA A N 1
ATOM 2154 C CA . ALA A 1 271 ? -49.922 -20.917 68.470 1.00 97.94 271 ALA A CA 1
ATOM 2155 C C . ALA A 1 271 ? -50.414 -20.205 69.746 1.00 97.94 271 ALA A C 1
ATOM 2157 O O . ALA A 1 271 ? -51.031 -20.843 70.599 1.00 97.94 271 ALA A O 1
ATOM 2158 N N . LEU A 1 272 ? -50.166 -18.896 69.876 1.00 97.88 272 LEU A N 1
ATOM 2159 C CA . LEU A 1 272 ? -50.664 -18.086 70.993 1.00 97.88 272 LEU A CA 1
ATOM 2160 C C . LEU A 1 272 ? -52.182 -17.872 70.914 1.00 97.88 272 LEU A C 1
ATOM 2162 O O . LEU A 1 272 ? -52.847 -18.007 71.936 1.00 97.88 272 LEU A O 1
ATOM 2166 N N . GLU A 1 273 ? -52.731 -17.620 69.723 1.00 97.38 273 GLU A N 1
ATOM 2167 C CA . GLU A 1 273 ? -54.179 -17.550 69.471 1.00 97.38 273 GLU A CA 1
ATOM 2168 C C . GLU A 1 273 ? -54.863 -18.868 69.861 1.00 97.38 273 GLU A C 1
ATOM 2170 O O . GLU A 1 273 ? -55.769 -18.872 70.690 1.00 97.38 273 GLU A O 1
ATOM 2175 N N . SER A 1 274 ? -54.350 -20.009 69.385 1.00 97.94 274 SER A N 1
ATOM 2176 C CA . SER A 1 274 ? -54.893 -21.325 69.751 1.00 97.94 274 SER A CA 1
ATOM 2177 C C . SER A 1 274 ? -54.794 -21.631 71.253 1.00 97.94 274 SER A C 1
ATOM 2179 O O . SER A 1 274 ? -55.641 -22.355 71.778 1.00 97.94 274 SER A O 1
ATOM 2181 N N . ASN A 1 275 ? -53.769 -21.124 71.949 1.00 97.94 275 ASN A N 1
ATOM 2182 C CA . ASN A 1 275 ? -53.635 -21.288 73.399 1.00 97.94 275 ASN A CA 1
ATOM 2183 C C . ASN A 1 275 ? -54.618 -20.385 74.161 1.00 97.94 275 ASN A C 1
ATOM 2185 O O . ASN A 1 275 ? -55.245 -20.837 75.119 1.00 97.94 275 ASN A O 1
ATOM 2189 N N . TYR A 1 276 ? -54.791 -19.143 73.703 1.00 97.81 276 TYR A N 1
ATOM 2190 C CA . TYR A 1 276 ? -55.768 -18.199 74.240 1.00 97.81 276 TYR A CA 1
ATOM 2191 C C . TYR A 1 276 ? -57.195 -18.737 74.096 1.00 97.81 276 TYR A C 1
ATOM 2193 O O . TYR A 1 276 ? -57.909 -18.816 75.092 1.00 97.81 276 TYR A O 1
ATOM 2201 N N . ASP A 1 277 ? -57.578 -19.216 72.909 1.00 97.50 277 ASP A N 1
ATOM 2202 C CA . ASP A 1 277 ? -58.889 -19.830 72.662 1.00 97.50 277 ASP A CA 1
ATOM 2203 C C . ASP A 1 277 ? -59.146 -21.040 73.571 1.00 97.50 277 ASP A C 1
ATOM 2205 O O . ASP A 1 277 ? -60.267 -21.253 74.038 1.00 97.50 277 ASP A O 1
ATOM 2209 N N . GLN A 1 278 ? -58.112 -21.843 73.844 1.00 97.38 278 GLN A N 1
ATOM 2210 C CA . GLN A 1 278 ? -58.215 -22.957 74.783 1.00 97.38 278 GLN A CA 1
ATOM 2211 C C . GLN A 1 278 ? -58.390 -22.466 76.227 1.00 97.38 278 GLN A C 1
ATOM 2213 O O . GLN A 1 278 ? -59.246 -22.986 76.938 1.00 97.38 278 GLN A O 1
ATOM 2218 N N . LYS A 1 279 ? -57.664 -21.424 76.649 1.00 97.31 279 LYS A N 1
ATOM 2219 C CA . LYS A 1 279 ? -57.831 -20.823 77.982 1.00 97.31 279 LYS A CA 1
ATOM 2220 C C . LYS A 1 279 ? -59.186 -20.142 78.165 1.00 97.31 279 LYS A C 1
ATOM 2222 O O . LYS A 1 279 ? -59.756 -20.240 79.245 1.00 97.31 279 LYS A O 1
ATOM 2227 N N . VAL A 1 280 ? -59.739 -19.520 77.124 1.00 97.75 280 VAL A N 1
ATOM 2228 C CA . VAL A 1 280 ? -61.108 -18.980 77.146 1.00 97.75 280 VAL A CA 1
ATOM 2229 C C . VAL A 1 280 ? -62.130 -20.106 77.341 1.00 97.75 280 VAL A C 1
ATOM 2231 O O . VAL A 1 280 ? -63.022 -19.959 78.172 1.00 97.75 280 VAL A O 1
ATOM 2234 N N . LYS A 1 281 ? -61.977 -21.248 76.654 1.00 97.44 281 LYS A N 1
ATOM 2235 C CA . LYS A 1 281 ? -62.844 -22.428 76.858 1.00 97.44 281 LYS A CA 1
ATOM 2236 C C . LYS A 1 281 ? -62.747 -22.976 78.280 1.00 97.44 281 LYS A C 1
ATOM 2238 O O . LYS A 1 281 ? -63.778 -23.129 78.921 1.00 97.44 281 LYS A O 1
ATOM 2243 N N . GLU A 1 282 ? -61.533 -23.178 78.797 1.00 96.44 282 GLU A N 1
ATOM 2244 C CA . GLU A 1 282 ? -61.314 -23.623 80.183 1.00 96.44 282 GLU A CA 1
ATOM 2245 C C . GLU A 1 282 ? -61.966 -22.672 81.204 1.00 96.44 282 GLU A C 1
ATOM 2247 O O . GLU A 1 282 ? -62.594 -23.127 82.157 1.00 96.44 282 GLU A O 1
ATOM 2252 N N . VAL A 1 283 ? -61.861 -21.351 81.005 1.00 96.50 283 VAL A N 1
ATOM 2253 C CA . VAL A 1 283 ? -62.515 -20.359 81.877 1.00 96.50 283 VAL A CA 1
ATOM 2254 C C . VAL A 1 283 ? -64.037 -20.455 81.786 1.00 96.50 283 VAL A C 1
ATOM 2256 O O . VAL A 1 283 ? -64.687 -20.465 82.825 1.00 96.50 283 VAL A O 1
ATOM 2259 N N . VAL A 1 284 ? -64.614 -20.579 80.585 1.00 96.94 284 VAL A N 1
ATOM 2260 C CA . VAL A 1 284 ? -66.069 -20.749 80.407 1.00 96.94 284 VAL A CA 1
ATOM 2261 C C . VAL A 1 284 ? -66.565 -22.041 81.066 1.00 96.94 284 VAL A C 1
ATOM 2263 O O . VAL A 1 284 ? -67.579 -22.020 81.758 1.00 96.94 284 VAL A O 1
ATOM 2266 N N . GLU A 1 285 ? -65.844 -23.153 80.913 1.00 96.38 285 GLU A N 1
ATOM 2267 C CA . GLU A 1 285 ? -66.162 -24.431 81.565 1.00 96.38 285 GLU A CA 1
ATOM 2268 C C . GLU A 1 285 ? -66.104 -24.324 83.100 1.00 96.38 285 GLU A C 1
ATOM 2270 O O . GLU A 1 285 ? -67.009 -24.806 83.785 1.00 96.38 285 GLU A O 1
ATOM 2275 N N . LEU A 1 286 ? -65.097 -23.633 83.647 1.00 96.50 286 LEU A N 1
ATOM 2276 C CA . LEU A 1 286 ? -64.987 -23.360 85.084 1.00 96.50 286 LEU A CA 1
ATOM 2277 C C . LEU A 1 286 ? -66.093 -22.424 85.596 1.00 96.50 286 LEU A C 1
ATOM 2279 O O . LEU A 1 286 ? -66.637 -22.672 86.670 1.00 96.50 286 LEU A O 1
ATOM 2283 N N . THR A 1 287 ? -66.453 -21.378 84.846 1.00 95.56 287 THR A N 1
ATOM 2284 C CA . THR A 1 287 ? -67.574 -20.487 85.189 1.00 95.56 287 THR A CA 1
ATOM 2285 C C . THR A 1 287 ? -68.888 -21.263 85.221 1.00 95.56 287 THR A C 1
ATOM 2287 O O . THR A 1 287 ? -69.581 -21.207 86.232 1.00 95.56 287 THR A O 1
ATOM 2290 N N . ASN A 1 288 ? -69.172 -22.076 84.198 1.00 95.12 288 ASN A N 1
ATOM 2291 C CA . ASN A 1 288 ? -70.368 -22.923 84.157 1.00 95.12 288 ASN A CA 1
ATOM 2292 C C . ASN A 1 288 ? -70.437 -23.880 85.363 1.00 95.12 288 ASN A C 1
ATOM 2294 O O . ASN A 1 288 ? -71.490 -24.018 85.982 1.00 95.12 288 ASN A O 1
ATOM 2298 N N . LEU A 1 289 ? -69.314 -24.509 85.738 1.00 95.12 289 LEU A N 1
ATOM 2299 C CA . LEU A 1 289 ? -69.248 -25.398 86.904 1.00 95.12 289 LEU A CA 1
ATOM 2300 C C . LEU A 1 289 ? -69.495 -24.650 88.227 1.00 95.12 289 LEU A C 1
ATOM 2302 O O . LEU A 1 289 ? -70.162 -25.179 89.119 1.00 95.12 289 LEU A O 1
ATOM 2306 N N . CYS A 1 290 ? -68.978 -23.426 88.360 1.00 93.94 290 CYS A N 1
ATOM 2307 C CA . CYS A 1 290 ? -69.244 -22.559 89.508 1.00 93.94 290 CYS A CA 1
ATOM 2308 C C . CYS A 1 290 ? -70.721 -22.145 89.579 1.00 93.94 290 CYS A C 1
ATOM 2310 O O . CYS A 1 290 ? -71.320 -22.246 90.650 1.00 93.94 290 CYS A O 1
ATOM 2312 N N . ASP A 1 291 ? -71.322 -21.747 88.456 1.00 94.69 291 ASP A N 1
ATOM 2313 C CA . ASP A 1 291 ? -72.733 -21.356 88.377 1.00 94.69 291 ASP A CA 1
ATOM 2314 C C . ASP A 1 291 ? -73.664 -22.539 88.696 1.00 94.69 291 ASP A C 1
ATOM 2316 O O . ASP A 1 291 ? -74.620 -22.391 89.460 1.00 94.69 291 ASP A O 1
ATOM 2320 N N . GLU A 1 292 ? -73.339 -23.749 88.221 1.00 92.75 292 GLU A N 1
ATOM 2321 C CA . GLU A 1 292 ? -74.013 -24.987 88.633 1.00 92.75 292 GLU A CA 1
ATOM 2322 C C . GLU A 1 292 ? -73.934 -25.236 90.147 1.00 92.75 292 GLU A C 1
ATOM 2324 O O . GLU A 1 292 ? -74.893 -25.733 90.747 1.00 92.75 292 GLU A O 1
ATOM 2329 N N . LEU A 1 293 ? -72.787 -24.945 90.769 1.00 93.56 293 LEU A N 1
ATOM 2330 C CA . LEU A 1 293 ? -72.592 -25.123 92.208 1.00 93.56 293 LEU A CA 1
ATOM 2331 C C . LEU A 1 293 ? -73.415 -24.103 93.006 1.00 93.56 293 LEU A C 1
ATOM 2333 O O . LEU A 1 293 ? -74.076 -24.473 93.977 1.00 93.56 293 LEU A O 1
ATOM 2337 N N . ILE A 1 294 ? -73.413 -22.840 92.568 1.00 91.94 294 ILE A N 1
ATOM 2338 C CA . ILE A 1 294 ? -74.204 -21.751 93.157 1.00 91.94 294 ILE A CA 1
ATOM 2339 C C . ILE A 1 294 ? -75.696 -22.077 93.065 1.00 91.94 294 ILE A C 1
ATOM 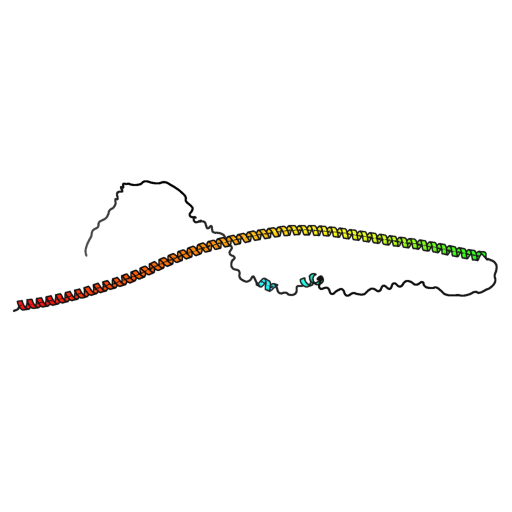2341 O O . ILE A 1 294 ? -76.397 -21.979 94.073 1.00 91.94 294 ILE A O 1
ATOM 2345 N N . ALA A 1 295 ? -76.171 -22.534 91.902 1.00 90.56 295 ALA A N 1
ATOM 2346 C CA . ALA A 1 295 ? -77.557 -22.953 91.718 1.00 90.56 295 ALA A CA 1
ATOM 2347 C C . ALA A 1 295 ? -77.943 -24.072 92.700 1.00 90.56 295 ALA A C 1
ATOM 2349 O O . ALA A 1 295 ? -78.942 -23.942 93.403 1.00 90.56 295 ALA A O 1
ATOM 2350 N N . LYS A 1 296 ? -77.113 -25.121 92.829 1.00 87.56 296 LYS A N 1
ATOM 2351 C CA . LYS A 1 296 ? -77.348 -26.233 93.775 1.00 87.56 296 LYS A CA 1
ATOM 2352 C C . LYS A 1 296 ? -77.438 -25.756 95.231 1.00 87.56 296 LYS A C 1
ATOM 2354 O O . LYS A 1 296 ? -78.310 -26.230 95.952 1.00 87.56 296 LYS A O 1
ATOM 2359 N N . VAL A 1 297 ? -76.592 -24.806 95.646 1.00 85.62 297 VAL A N 1
ATOM 2360 C CA . VAL A 1 297 ? -76.603 -24.216 97.004 1.00 85.62 297 VAL A CA 1
ATOM 2361 C C . VAL A 1 297 ? -77.813 -23.300 97.243 1.00 85.62 297 VAL A C 1
ATOM 2363 O O . VAL A 1 297 ? -78.258 -23.177 98.377 1.00 85.62 297 VAL A O 1
ATOM 2366 N N . GLN A 1 298 ? -78.367 -22.667 96.207 1.00 78.88 298 GLN A N 1
ATOM 2367 C CA . GLN A 1 298 ? -79.560 -21.815 96.329 1.00 78.88 298 GLN A CA 1
ATOM 2368 C C . GLN A 1 298 ? -80.884 -22.599 96.327 1.00 78.88 298 GLN A C 1
ATOM 2370 O O . GLN A 1 298 ? -81.915 -22.046 96.705 1.00 78.88 298 GLN A O 1
ATOM 2375 N N . THR A 1 299 ? -80.873 -23.864 95.892 1.00 69.06 299 THR A N 1
ATOM 2376 C CA . THR A 1 299 ? -82.073 -24.720 95.774 1.00 69.06 299 THR A CA 1
ATOM 2377 C C . THR A 1 299 ? -82.201 -25.814 96.842 1.00 69.06 299 THR A C 1
ATOM 2379 O O . THR A 1 299 ? -83.143 -26.604 96.765 1.00 69.06 299 THR A O 1
ATOM 2382 N N . GLY A 1 300 ? -81.262 -25.897 97.792 1.00 52.28 300 GLY A N 1
ATOM 2383 C CA . GLY A 1 300 ? -81.233 -26.882 98.885 1.00 52.28 300 GLY A CA 1
ATOM 2384 C C . GLY A 1 300 ? -81.334 -26.241 100.262 1.00 52.28 300 GLY A C 1
ATOM 2385 O O . GLY A 1 300 ? -81.958 -26.883 101.133 1.00 52.28 300 GLY A O 1
#

Foldseek 3Di:
DDDDDDDDDDDDDDDDDDDDDDDDDDDDDDDDDDDDDDDDDDPDPDDDDDDPDDDDDPPPPCVCVVPVPPPPDVCNVVDCCVVPPPVPDPDPDDDDDPPPPPDDPDDDDDDDDDDDDDDDDDDDDPVVVVVVVVVVVVVVVVVVVVVVVVVVVVVVVVVVVVVVVVVVVVVVVVVVVVVVVVVVVVVVVVVVVVVVVVVVVVVVVVVVVVVVVVVVVVVVVVVVVVVVVVVVVVVVVVVVVVVVVVVVVVVVVVVVVVVVVVVVVVVVVVVVVVVVVVVVVVVVVVVVVVVVVVVVVVVD

Secondary structure (DSSP, 8-state):
-------------------------------------PPPP----------------STTSHHHHHH------HHHHH-GGGT--TTSPPP--------------PPP---------------S-SHHHHHHHHHHHHHHHHHHHHHHHHHHHHHHHHHHHHHHHHHHHHHHHHHHHHHHHHHHHHHHHHHHHHHHHHHHHHHHHHHHHHHHHHHHHHHHHHHHHHHHHHHHHHHHHHHHHHHHHHHHHHHHHHHHHHHHHHHHHHHHHHHHHHHHHHHHHHHHHHHHHHHHHHHHHH--

Solvent-accessible surface area (backbone atoms only — not comparable to full-atom values): 19255 Å² total; per-residue (Å²): 141,83,86,89,88,84,91,86,86,92,87,85,85,89,88,87,87,85,87,85,86,89,79,90,86,85,88,83,88,85,90,87,87,87,89,84,85,83,90,77,85,86,89,73,87,76,84,90,88,81,86,90,78,90,84,81,73,91,73,77,64,54,65,57,60,77,70,57,65,85,69,81,50,68,66,66,79,67,38,60,71,80,81,65,48,84,87,73,58,76,73,82,74,87,72,75,82,81,81,76,77,83,74,75,87,72,82,83,81,88,83,82,84,88,86,77,93,82,89,80,86,87,80,94,72,75,62,62,62,53,51,51,52,50,55,51,52,50,52,49,51,54,50,48,53,51,50,53,53,54,47,51,52,51,53,50,52,50,51,51,51,53,50,53,49,54,52,51,53,51,51,50,54,52,50,54,50,54,53,48,55,51,52,50,53,51,51,51,57,50,49,55,52,48,52,52,51,53,50,53,50,50,55,49,50,54,50,53,51,49,55,54,50,51,51,54,53,53,51,53,51,52,52,52,50,49,51,55,52,49,54,55,51,52,52,54,52,51,51,54,50,48,57,51,49,51,54,53,51,50,52,52,51,49,52,54,51,50,55,53,51,51,52,53,53,52,54,48,52,54,51,49,51,57,49,49,57,48,50,53,48,54,50,52,54,52,49,52,54,49,52,53,50,52,51,54,68,74,74,110

pLDDT: mean 73.92, std 26.66, range [29.48, 98.81]

Mean predicted aligned error: 21.44 Å

Radius of gyration: 72.55 Å; Cα contacts (8 Å, |Δi|>4): 1; chains: 1; bounding box: 157×62×213 Å

InterPro domains:
  IPR007707 Transforming acidic coiled-coil-containing protein, C-terminal [PF05010] (180-307)
  IPR039915 TACC family [PTHR13924] (208-311)

Sequence (300 aa):
DQPRPPTSLPSKDQPRPPTSLPSEDQPRPPTSLPSEDQPSLPTSLSSEDQPREYRRSAEGMDYLEQFGSFKESVLRKQSLYLKFDPLMRESPKKAGAPTVSINPPRPAALVQNHTRLESLVPPTSTEEAIIDVLKYSQKDMDAAIARVRGQRERDRAQAQAKLNSALAEKEQVSQELSALDSSFSELFKRLEKYKVALGSYKKNEETLKGCAQEYLVRIRKEEQRYQTLKSYTEEKISKANEETGEVRSRLKAEVSGLQAQLRREQLKSQALESNYDQKVKEVVELTNLCDELIAKVQTG

Organism: Gadus morhua (NCBI:txid8049)